Protein AF-W6Y7G5-F1 (afdb_monomer_lite)

Structure (mmCIF, N/CA/C/O backbone):
data_AF-W6Y7G5-F1
#
_entry.id   AF-W6Y7G5-F1
#
loop_
_atom_site.group_PDB
_atom_site.id
_atom_site.type_symbol
_atom_site.label_atom_id
_atom_site.label_alt_id
_atom_site.label_comp_id
_atom_site.label_asym_id
_atom_site.label_entity_id
_atom_site.label_seq_id
_atom_site.pdbx_PDB_ins_code
_atom_site.Cartn_x
_atom_site.Cartn_y
_atom_site.Cartn_z
_atom_site.occupancy
_atom_site.B_iso_or_equiv
_atom_site.auth_seq_id
_atom_site.auth_comp_id
_atom_site.auth_asym_id
_atom_site.auth_atom_id
_atom_site.pdbx_PDB_model_num
ATOM 1 N N . MET A 1 1 ? 5.411 21.884 2.287 1.00 51.25 1 MET A N 1
ATOM 2 C CA . MET A 1 1 ? 4.035 21.623 2.767 1.00 51.25 1 MET A CA 1
ATOM 3 C C . MET A 1 1 ? 4.018 20.188 3.247 1.00 51.25 1 MET A C 1
ATOM 5 O O . MET A 1 1 ? 4.715 19.395 2.635 1.00 51.25 1 MET A O 1
ATOM 9 N N . VAL A 1 2 ? 3.347 19.897 4.357 1.00 75.88 2 VAL A N 1
ATOM 10 C CA . VAL A 1 2 ? 3.366 18.567 4.972 1.00 75.88 2 VAL A CA 1
ATOM 11 C C . VAL A 1 2 ? 1.925 18.083 5.078 1.00 75.88 2 VAL A C 1
ATOM 13 O O . VAL A 1 2 ? 1.099 18.764 5.701 1.00 75.88 2 VAL A O 1
ATOM 16 N N . ILE A 1 3 ? 1.606 16.993 4.388 1.00 81.81 3 ILE A N 1
ATOM 17 C CA . ILE A 1 3 ? 0.228 16.583 4.121 1.00 81.81 3 ILE A CA 1
ATOM 18 C C . ILE A 1 3 ? 0.061 15.101 4.415 1.00 81.81 3 ILE A C 1
ATOM 20 O O . ILE A 1 3 ? 0.894 14.290 4.047 1.00 81.81 3 ILE A O 1
ATOM 24 N N . ARG A 1 4 ? -1.072 14.747 5.012 1.00 82.88 4 ARG A N 1
ATOM 25 C CA . ARG A 1 4 ? -1.581 13.380 5.071 1.00 82.88 4 ARG A CA 1
ATOM 26 C C . ARG A 1 4 ? -2.838 13.276 4.221 1.00 82.88 4 ARG A C 1
ATOM 28 O O . ARG A 1 4 ? -3.759 14.073 4.409 1.00 82.88 4 ARG A O 1
ATOM 35 N N . LEU A 1 5 ? -2.864 12.339 3.281 1.00 85.31 5 LEU A N 1
ATOM 36 C CA . LEU A 1 5 ? -3.937 12.218 2.293 1.00 85.31 5 LEU A CA 1
ATOM 37 C C . LEU A 1 5 ? -4.980 11.174 2.707 1.00 85.31 5 LEU A C 1
ATOM 39 O O . LEU A 1 5 ? -4.655 10.180 3.352 1.00 85.31 5 LEU A O 1
ATOM 43 N N . PHE A 1 6 ? -6.227 11.401 2.288 1.00 86.25 6 PHE A N 1
ATOM 44 C CA . PHE A 1 6 ? -7.358 10.472 2.403 1.00 86.25 6 PHE A CA 1
ATOM 45 C C . PHE A 1 6 ? -7.560 9.911 3.816 1.00 86.25 6 PHE A C 1
ATOM 47 O O . PHE A 1 6 ? -7.581 8.701 4.032 1.00 86.25 6 PHE A O 1
ATOM 54 N N . VAL A 1 7 ? -7.723 10.805 4.790 1.00 86.50 7 VAL A N 1
ATOM 55 C CA . VAL A 1 7 ? -8.033 10.433 6.171 1.00 86.50 7 VAL A CA 1
ATOM 56 C C . VAL A 1 7 ? -9.422 9.778 6.227 1.00 86.50 7 VAL A C 1
ATOM 58 O O . VAL A 1 7 ? -10.400 10.417 5.813 1.00 86.50 7 VAL A O 1
ATOM 61 N N . PRO A 1 8 ? -9.531 8.530 6.723 1.00 86.38 8 PRO A N 1
ATOM 62 C CA . PRO A 1 8 ? -10.794 7.801 6.746 1.00 86.38 8 PRO A CA 1
ATOM 63 C C . PRO A 1 8 ? -11.802 8.423 7.721 1.00 86.38 8 PRO A C 1
ATOM 65 O O . PRO A 1 8 ? -11.440 9.134 8.658 1.00 86.38 8 PRO A O 1
ATOM 68 N N . GLU A 1 9 ? -13.087 8.137 7.503 1.00 86.62 9 GLU A N 1
ATOM 69 C CA . GLU A 1 9 ? -14.154 8.545 8.426 1.00 86.62 9 GLU A CA 1
ATOM 70 C C . GLU A 1 9 ? -13.984 7.885 9.798 1.00 86.62 9 GLU A C 1
ATOM 72 O O . GLU A 1 9 ? -13.654 6.702 9.881 1.00 86.62 9 GLU A O 1
ATOM 77 N N . GLY A 1 10 ? -14.248 8.638 10.865 1.00 83.50 10 GLY A N 1
ATOM 78 C CA . GLY A 1 10 ? -14.163 8.155 12.242 1.00 83.50 10 GLY A CA 1
ATOM 79 C C . GLY A 1 10 ? -12.745 7.796 12.689 1.00 83.50 10 GLY A C 1
ATOM 80 O O . GLY A 1 10 ? -12.574 6.906 13.526 1.00 83.50 10 GLY A O 1
ATOM 81 N N . GLU A 1 11 ? -11.710 8.423 12.117 1.00 83.50 11 GLU A N 1
ATOM 82 C CA . GLU A 1 11 ? -10.331 8.155 12.523 1.00 83.50 11 GLU A CA 1
ATOM 83 C C . GLU A 1 11 ? -10.124 8.407 14.028 1.00 83.50 11 GLU A C 1
ATOM 85 O O . GLU A 1 11 ? -10.405 9.481 14.547 1.00 83.50 11 GLU A O 1
ATOM 90 N N . GLY A 1 12 ? -9.573 7.416 14.730 1.00 81.19 12 GLY A N 1
ATOM 91 C CA . GLY A 1 12 ? -9.274 7.475 16.158 1.00 81.19 12 GLY A CA 1
ATOM 92 C C . GLY A 1 12 ? -10.463 7.180 17.073 1.00 81.19 12 GLY A C 1
ATOM 93 O O . GLY A 1 12 ? -10.245 7.049 18.271 1.00 81.19 12 GLY A O 1
ATOM 94 N N . GLN A 1 13 ? -11.678 7.024 16.537 1.00 80.62 13 GLN A N 1
ATOM 95 C CA . GLN A 1 13 ? -12.893 6.805 17.335 1.00 80.62 13 GLN A CA 1
ATOM 96 C C . GLN A 1 13 ? -13.179 5.324 17.623 1.00 80.62 13 GLN A C 1
ATOM 98 O O . GLN A 1 13 ? -13.851 5.001 18.596 1.00 80.62 13 GLN A O 1
ATOM 103 N N . HIS A 1 14 ? -12.665 4.412 16.794 1.00 81.19 14 HIS A N 1
ATOM 104 C CA . HIS A 1 14 ? -12.908 2.976 16.919 1.00 81.19 14 HIS A CA 1
ATOM 105 C C . HIS A 1 14 ? -11.667 2.170 16.487 1.00 81.19 14 HIS A C 1
ATOM 107 O O . HIS A 1 14 ? -10.936 2.618 15.597 1.00 81.19 14 HIS A O 1
ATOM 113 N N . PRO A 1 15 ? -11.427 0.954 17.024 1.00 79.00 15 PRO A N 1
ATOM 114 C CA . PRO A 1 15 ? -10.309 0.101 16.605 1.00 79.00 15 PRO A CA 1
ATOM 115 C C . PRO A 1 15 ? -10.249 -0.207 15.099 1.00 79.00 15 PRO A C 1
ATOM 117 O O . PRO A 1 15 ? -9.176 -0.492 14.577 1.00 79.00 15 PRO A O 1
ATOM 120 N N . LEU A 1 16 ? -11.378 -0.129 14.381 1.00 78.38 16 LEU A N 1
ATOM 121 C CA . LEU A 1 16 ? -11.436 -0.285 12.914 1.00 78.38 16 LEU A CA 1
ATOM 122 C C . LEU A 1 16 ? -10.737 0.835 12.143 1.00 78.38 16 LEU A C 1
ATOM 124 O O . LEU A 1 16 ? -10.242 0.614 11.035 1.00 78.38 16 LEU A O 1
ATOM 128 N N . THR A 1 17 ? -10.757 2.032 12.713 1.00 81.75 17 THR A N 1
ATOM 129 C CA . THR A 1 17 ? -10.285 3.284 12.124 1.00 81.75 17 THR A CA 1
ATOM 130 C C . THR A 1 17 ? -9.252 3.906 13.049 1.00 81.75 17 THR A C 1
ATOM 132 O O . THR A 1 17 ? -9.228 5.112 13.261 1.00 81.75 17 THR A O 1
ATOM 135 N N . ARG A 1 18 ? -8.382 3.076 13.638 1.00 80.12 18 ARG A N 1
ATOM 136 C CA . ARG A 1 18 ? -7.341 3.528 14.560 1.00 80.12 18 ARG A CA 1
ATOM 137 C C . ARG A 1 18 ? -6.467 4.597 13.904 1.00 80.12 18 ARG A C 1
ATOM 139 O O . ARG A 1 18 ? -5.959 4.415 12.797 1.00 80.12 18 ARG A O 1
ATOM 146 N N . LYS A 1 19 ? -6.224 5.683 14.639 1.00 79.44 19 LYS A N 1
ATOM 147 C CA . LYS A 1 19 ? -5.271 6.709 14.220 1.00 79.44 19 LYS A CA 1
ATOM 148 C C . LYS A 1 19 ? -3.866 6.122 14.162 1.00 79.44 19 LYS A C 1
ATOM 150 O O . LYS A 1 19 ? -3.369 5.566 15.145 1.00 79.44 19 LYS A O 1
ATOM 155 N N . ARG A 1 20 ? -3.220 6.254 13.008 1.00 73.25 20 ARG A N 1
ATOM 156 C CA . ARG A 1 20 ? -1.859 5.747 12.808 1.00 73.25 20 ARG A CA 1
ATOM 157 C C . ARG A 1 20 ? -0.806 6.701 13.382 1.00 73.25 20 ARG A C 1
ATOM 159 O O . ARG A 1 20 ? -1.058 7.906 13.448 1.00 73.25 20 ARG A O 1
ATOM 166 N N . PRO A 1 21 ? 0.371 6.177 13.780 1.00 72.31 21 PRO A N 1
ATOM 167 C CA . PRO A 1 21 ? 1.513 6.991 14.182 1.00 72.31 21 PRO A CA 1
ATOM 168 C C . PRO A 1 21 ? 1.829 8.113 13.188 1.00 72.31 21 PRO A C 1
ATOM 170 O O . PRO A 1 21 ? 1.717 7.937 11.972 1.00 72.31 21 PRO A O 1
ATOM 173 N N . SER A 1 22 ? 2.260 9.262 13.710 1.00 65.69 22 SER A N 1
ATOM 174 C CA . SER A 1 22 ? 2.686 10.405 12.900 1.00 65.69 22 SER A CA 1
ATOM 175 C C . SER A 1 22 ? 3.811 10.011 11.939 1.00 65.69 22 SER A C 1
ATOM 177 O O . SER A 1 22 ? 4.775 9.367 12.347 1.00 65.69 22 SER A O 1
ATOM 179 N N . GLY A 1 23 ? 3.678 10.395 10.668 1.00 67.44 23 GLY A N 1
ATOM 180 C CA . GLY A 1 23 ? 4.591 10.021 9.583 1.00 67.44 23 GLY A CA 1
ATOM 181 C C . GLY A 1 23 ? 4.035 8.919 8.678 1.00 67.44 23 GLY A C 1
ATOM 182 O O . GLY A 1 23 ? 4.358 8.895 7.490 1.00 67.44 23 GLY A O 1
ATOM 183 N N . LEU A 1 24 ? 3.145 8.059 9.191 1.00 72.19 24 LEU A N 1
ATOM 184 C CA . LEU A 1 24 ? 2.491 7.038 8.376 1.00 72.19 24 LEU A CA 1
ATOM 185 C C . LEU A 1 24 ? 1.321 7.586 7.549 1.00 72.19 24 LEU A C 1
ATOM 187 O O . LEU A 1 24 ? 0.578 8.460 8.008 1.00 72.19 24 LEU A O 1
ATOM 191 N N . PRO A 1 25 ? 1.106 7.010 6.354 1.00 75.81 25 PRO A N 1
ATOM 192 C CA . PRO A 1 25 ? -0.035 7.338 5.514 1.00 75.81 25 PRO A CA 1
ATOM 193 C C . PRO A 1 25 ? -1.343 6.965 6.213 1.00 75.81 25 PRO A C 1
ATOM 195 O O . PRO A 1 25 ? -1.411 5.966 6.947 1.00 75.81 25 PRO A O 1
ATOM 198 N N . ALA A 1 26 ? -2.386 7.765 5.978 1.00 78.75 26 ALA A N 1
ATOM 199 C CA . ALA A 1 26 ? -3.725 7.467 6.484 1.00 78.75 26 ALA A CA 1
ATOM 200 C C . ALA A 1 26 ? -4.251 6.153 5.910 1.00 78.75 26 ALA A C 1
ATOM 202 O O . ALA A 1 26 ? -4.675 5.288 6.673 1.00 78.75 26 ALA A O 1
ATOM 203 N N . GLU A 1 27 ? -4.084 5.965 4.601 1.00 81.00 27 GLU A N 1
ATOM 204 C CA . GLU A 1 27 ? -4.552 4.784 3.889 1.00 81.00 27 GLU A CA 1
ATOM 205 C C . GLU A 1 27 ? -3.390 4.065 3.183 1.00 81.00 27 GLU A C 1
ATOM 207 O O . GLU A 1 27 ? -2.843 4.545 2.187 1.00 81.00 27 GLU A O 1
ATOM 212 N N . LEU A 1 28 ? -2.984 2.898 3.709 1.00 76.75 28 LEU A N 1
ATOM 213 C CA . LEU A 1 28 ? -1.833 2.150 3.168 1.00 76.75 28 LEU A CA 1
ATOM 214 C C . LEU A 1 28 ? -2.115 1.578 1.781 1.00 76.75 28 LEU A C 1
ATOM 216 O O . LEU A 1 28 ? -1.227 1.517 0.931 1.00 76.75 28 LEU A O 1
ATOM 220 N N . ASP A 1 29 ? -3.340 1.113 1.565 1.00 78.88 29 ASP A N 1
ATOM 221 C CA . ASP A 1 29 ? -3.688 0.423 0.328 1.00 78.88 29 ASP A CA 1
ATOM 222 C C . ASP A 1 29 ? -3.628 1.400 -0.852 1.00 78.88 29 ASP A C 1
ATOM 224 O O . ASP A 1 29 ? -3.162 1.042 -1.935 1.00 78.88 29 ASP A O 1
ATOM 228 N N . LEU A 1 30 ? -3.980 2.667 -0.618 1.00 82.25 30 LEU A N 1
ATOM 229 C CA . LEU A 1 30 ? -3.930 3.714 -1.630 1.00 82.25 30 LEU A CA 1
ATOM 230 C C . LEU A 1 30 ? -2.494 4.141 -1.966 1.00 82.25 30 LEU A C 1
ATOM 232 O O . LEU A 1 30 ? -2.114 4.130 -3.134 1.00 82.25 30 LEU A O 1
ATOM 236 N N . ILE A 1 31 ? -1.666 4.454 -0.963 1.00 83.56 31 ILE A N 1
ATOM 237 C CA . ILE A 1 31 ? -0.277 4.901 -1.193 1.00 83.56 31 ILE A CA 1
ATOM 238 C C . ILE A 1 31 ? 0.611 3.794 -1.791 1.00 83.56 31 ILE A C 1
ATOM 240 O O . ILE A 1 31 ? 1.580 4.066 -2.497 1.00 83.56 31 ILE A O 1
ATOM 244 N N . THR A 1 32 ? 0.279 2.522 -1.550 1.00 83.19 32 THR A N 1
ATOM 245 C CA . THR A 1 32 ? 1.008 1.378 -2.122 1.00 83.19 32 THR A CA 1
ATOM 246 C C . THR A 1 32 ? 0.511 0.974 -3.510 1.00 83.19 32 THR A C 1
ATOM 248 O O . THR A 1 32 ? 1.172 0.172 -4.172 1.00 83.19 32 THR A O 1
ATOM 251 N N . SER A 1 33 ? -0.615 1.516 -3.985 1.00 86.69 33 SER A N 1
ATOM 252 C CA . SER A 1 33 ? -1.179 1.194 -5.304 1.00 86.69 33 SER A CA 1
ATOM 253 C C . SER A 1 33 ? -0.200 1.453 -6.466 1.00 86.69 33 SER A C 1
ATOM 255 O O . SER A 1 33 ? 0.033 0.537 -7.268 1.00 86.69 33 SER A O 1
ATOM 257 N N . PRO A 1 34 ? 0.502 2.607 -6.537 1.00 89.50 34 PRO A N 1
ATOM 258 C CA . PRO A 1 34 ? 1.500 2.842 -7.582 1.00 89.50 34 PRO A CA 1
ATOM 259 C C . PRO A 1 34 ? 2.658 1.838 -7.546 1.00 89.50 34 PRO A C 1
ATOM 261 O O . PRO A 1 34 ? 3.161 1.423 -8.592 1.00 89.50 34 PRO A O 1
ATOM 264 N N . TRP A 1 35 ? 3.059 1.399 -6.348 1.00 87.38 35 TRP A N 1
ATOM 265 C CA . TRP A 1 35 ? 4.093 0.378 -6.170 1.00 87.38 35 TRP A CA 1
ATOM 266 C C . TRP A 1 35 ? 3.643 -0.990 -6.698 1.00 87.38 35 TRP A C 1
ATOM 268 O O . TRP A 1 35 ? 4.369 -1.611 -7.473 1.00 87.38 35 TRP A O 1
ATOM 278 N N . ARG A 1 36 ? 2.430 -1.439 -6.345 1.00 86.62 36 ARG A N 1
ATOM 279 C CA . ARG A 1 36 ? 1.843 -2.699 -6.845 1.00 86.62 36 ARG A CA 1
ATOM 280 C C . ARG A 1 36 ? 1.722 -2.696 -8.369 1.00 86.62 36 ARG A C 1
ATOM 282 O O . ARG A 1 36 ? 2.124 -3.655 -9.025 1.00 86.62 36 ARG A O 1
ATOM 289 N N . SER A 1 37 ? 1.259 -1.580 -8.919 1.00 86.12 37 SER A N 1
ATOM 290 C CA . SER A 1 37 ? 1.120 -1.365 -10.362 1.00 86.12 37 SER A CA 1
ATOM 291 C C . SER A 1 37 ? 2.465 -1.400 -11.087 1.00 86.12 37 SER A C 1
ATOM 293 O O . SER A 1 37 ? 2.594 -2.032 -12.134 1.00 86.12 37 SER A O 1
ATOM 295 N N . SER A 1 38 ? 3.492 -0.777 -10.504 1.00 88.44 38 SER A N 1
ATOM 296 C CA . SER A 1 38 ? 4.853 -0.779 -11.054 1.00 88.44 38 SER A CA 1
ATOM 297 C C . SER A 1 38 ? 5.487 -2.171 -11.011 1.00 88.44 38 SER A C 1
ATOM 299 O O . SER A 1 38 ? 6.147 -2.567 -11.968 1.00 88.44 38 SER A O 1
ATOM 301 N N . LEU A 1 39 ? 5.249 -2.947 -9.946 1.00 88.56 39 LEU A N 1
ATOM 302 C CA . LEU A 1 39 ? 5.695 -4.341 -9.862 1.00 88.56 39 LEU A CA 1
ATOM 303 C C . LEU A 1 39 ? 5.018 -5.226 -10.914 1.00 88.56 39 LEU A C 1
ATOM 305 O O . LEU A 1 39 ? 5.701 -5.995 -11.587 1.00 88.56 39 LEU A O 1
ATOM 309 N N . ALA A 1 40 ? 3.700 -5.099 -11.093 1.00 85.62 40 ALA A N 1
ATOM 310 C CA . ALA A 1 40 ? 2.972 -5.824 -12.134 1.00 85.62 40 ALA A CA 1
ATOM 311 C C . ALA A 1 40 ? 3.487 -5.458 -13.538 1.00 85.62 40 ALA A C 1
ATOM 313 O O . ALA A 1 40 ? 3.726 -6.335 -14.370 1.00 85.62 40 ALA A O 1
ATOM 314 N N . ALA A 1 41 ? 3.744 -4.169 -13.775 1.00 87.88 41 ALA A N 1
ATOM 315 C CA . ALA A 1 41 ? 4.323 -3.677 -15.019 1.00 87.88 41 ALA A CA 1
ATOM 316 C C . ALA A 1 41 ? 5.742 -4.208 -15.269 1.00 87.88 41 ALA A C 1
ATOM 318 O O . ALA A 1 41 ? 6.061 -4.604 -16.390 1.00 87.88 41 ALA A O 1
ATOM 319 N N . ALA A 1 42 ? 6.587 -4.252 -14.238 1.00 88.31 42 ALA A N 1
ATOM 320 C CA . ALA A 1 42 ? 7.925 -4.828 -14.330 1.00 88.31 42 ALA A CA 1
ATOM 321 C C . ALA A 1 42 ? 7.862 -6.333 -14.629 1.00 88.31 42 ALA A C 1
ATOM 323 O O . ALA A 1 42 ? 8.566 -6.805 -15.518 1.00 88.31 42 ALA A O 1
ATOM 324 N N . GLY A 1 43 ? 6.967 -7.065 -13.958 1.00 87.88 43 GLY A N 1
ATOM 325 C CA . GLY A 1 43 ? 6.752 -8.493 -14.183 1.00 87.88 43 GLY A CA 1
ATOM 326 C C . GLY A 1 43 ? 6.303 -8.807 -15.611 1.00 87.88 43 GLY A C 1
ATOM 327 O O . GLY A 1 43 ? 6.916 -9.644 -16.274 1.00 87.88 43 GLY A O 1
ATOM 328 N N . ILE A 1 44 ? 5.287 -8.100 -16.126 1.00 86.56 44 ILE A N 1
ATOM 329 C CA . ILE A 1 44 ? 4.807 -8.333 -17.497 1.00 86.56 44 ILE A CA 1
ATOM 330 C C . ILE A 1 44 ? 5.846 -7.918 -18.540 1.00 86.56 44 ILE A C 1
ATOM 332 O O . ILE A 1 44 ? 6.010 -8.592 -19.554 1.00 86.56 44 ILE A O 1
ATOM 336 N N . THR A 1 45 ? 6.590 -6.839 -18.280 1.00 87.50 45 THR A N 1
ATOM 337 C CA . THR A 1 45 ? 7.633 -6.390 -19.207 1.00 87.50 45 THR A CA 1
ATOM 338 C C . THR A 1 45 ? 8.813 -7.358 -19.216 1.00 87.50 45 THR A C 1
ATOM 340 O O . THR A 1 45 ? 9.346 -7.644 -20.283 1.00 87.50 45 THR A O 1
ATOM 343 N N . GLY A 1 46 ? 9.182 -7.919 -18.060 1.00 87.88 46 GLY A N 1
ATOM 344 C CA . GLY A 1 46 ? 10.170 -8.992 -17.965 1.00 87.88 46 GLY A CA 1
ATOM 345 C C . GLY A 1 46 ? 9.738 -10.237 -18.742 1.00 87.88 46 GLY A C 1
ATOM 346 O O . GLY A 1 46 ? 10.526 -10.786 -19.507 1.00 87.88 46 GLY A O 1
ATOM 347 N N . LEU A 1 47 ? 8.464 -10.627 -18.644 1.00 88.12 47 LEU A N 1
ATOM 348 C CA . LEU A 1 47 ? 7.915 -11.732 -19.432 1.00 88.12 47 LEU A CA 1
ATOM 349 C C . LEU A 1 47 ? 7.959 -11.443 -20.940 1.00 88.12 47 LEU A C 1
ATOM 351 O O . LEU A 1 47 ? 8.377 -12.299 -21.717 1.00 88.12 47 LEU A O 1
ATOM 355 N N . PHE A 1 48 ? 7.605 -10.230 -21.372 1.00 86.00 48 PHE A N 1
ATOM 356 C CA . PHE A 1 48 ? 7.746 -9.843 -22.778 1.00 86.00 48 PHE A CA 1
ATOM 357 C C . PHE A 1 48 ? 9.201 -9.776 -23.240 1.00 86.00 48 PHE A C 1
ATOM 359 O O . PHE A 1 48 ? 9.468 -10.072 -24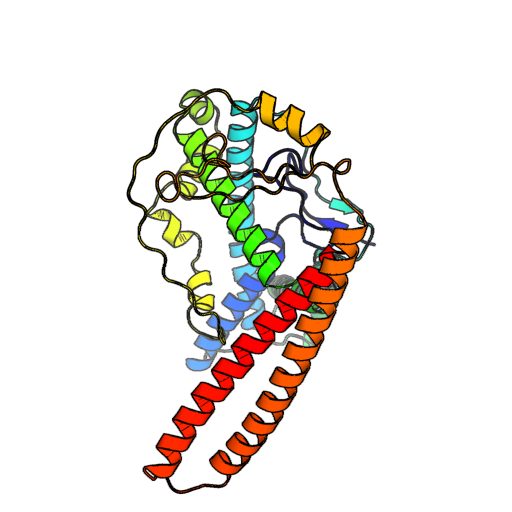.404 1.00 86.00 48 PHE A O 1
ATOM 366 N N . ALA A 1 49 ? 10.142 -9.443 -22.356 1.00 87.00 49 ALA A N 1
ATOM 367 C CA . ALA A 1 49 ? 11.566 -9.476 -22.671 1.00 87.00 49 ALA A CA 1
ATOM 368 C C . ALA A 1 49 ? 12.049 -10.906 -22.951 1.00 87.00 49 ALA A C 1
ATOM 370 O O . ALA A 1 49 ? 12.766 -11.109 -23.926 1.00 87.00 49 ALA A O 1
ATOM 371 N N . LEU A 1 50 ? 11.581 -11.900 -22.185 1.00 88.69 50 LEU A N 1
ATOM 372 C CA . LEU A 1 50 ? 11.906 -13.315 -22.422 1.00 88.69 50 LEU A CA 1
ATOM 373 C C . LEU A 1 50 ? 11.401 -13.830 -23.780 1.00 88.69 50 LEU A C 1
ATOM 375 O O . LEU A 1 50 ? 12.025 -14.701 -24.374 1.00 88.69 50 LEU A O 1
ATOM 379 N N . VAL A 1 51 ? 10.298 -13.276 -24.292 1.00 89.88 51 VAL A N 1
ATOM 380 C CA . VAL A 1 51 ? 9.711 -13.643 -25.598 1.00 89.88 51 VAL A CA 1
ATOM 381 C C . VAL A 1 51 ? 10.224 -12.733 -26.734 1.00 89.88 51 VAL A C 1
ATOM 383 O O . VAL A 1 51 ? 9.724 -12.786 -27.854 1.00 89.88 51 VAL A O 1
ATOM 386 N N . GLY A 1 52 ? 11.203 -11.857 -26.472 1.00 82.88 52 GLY A N 1
ATOM 387 C CA . GLY A 1 52 ? 11.756 -10.936 -27.476 1.00 82.88 52 GLY A CA 1
ATOM 388 C C . GLY A 1 52 ? 10.779 -9.848 -27.948 1.00 82.88 52 GLY A C 1
ATOM 389 O O . GLY A 1 52 ? 10.982 -9.241 -28.995 1.00 82.88 52 GLY A O 1
ATOM 390 N N . ARG A 1 53 ? 9.706 -9.591 -27.189 1.00 83.56 53 ARG A N 1
ATOM 391 C CA . ARG A 1 53 ? 8.647 -8.608 -27.495 1.00 83.56 53 ARG A CA 1
ATOM 392 C C . ARG A 1 53 ? 8.703 -7.356 -26.616 1.00 83.56 53 ARG A C 1
ATOM 394 O O . ARG A 1 53 ? 7.743 -6.589 -26.570 1.00 83.56 53 ARG A O 1
ATOM 401 N N . SER A 1 54 ? 9.801 -7.145 -25.894 1.00 82.38 54 SER A N 1
ATOM 402 C CA . SER A 1 54 ? 9.992 -5.939 -25.087 1.00 82.38 54 SER A CA 1
ATOM 403 C C . SER A 1 54 ? 10.500 -4.790 -25.955 1.00 82.38 54 SER A C 1
ATOM 405 O O . SER A 1 54 ? 11.617 -4.828 -26.464 1.00 82.38 54 SER A O 1
ATOM 407 N N . TYR A 1 55 ? 9.675 -3.755 -26.101 1.00 83.12 55 TYR A N 1
ATOM 408 C CA . TYR A 1 55 ? 10.037 -2.508 -26.775 1.00 83.12 55 TYR A CA 1
ATOM 409 C C . TYR A 1 55 ? 10.319 -1.398 -25.752 1.00 83.12 55 TYR A C 1
ATOM 411 O O . TYR A 1 55 ? 9.752 -1.422 -24.648 1.00 83.12 55 TYR A O 1
ATOM 419 N N . PRO A 1 56 ? 11.133 -0.383 -26.094 1.00 81.81 56 PRO A N 1
ATOM 420 C CA . PRO A 1 56 ? 11.296 0.791 -25.242 1.00 81.81 56 PRO A CA 1
ATOM 421 C C . PRO A 1 56 ? 9.920 1.413 -24.932 1.00 81.81 56 PRO A C 1
ATOM 423 O O . PRO A 1 56 ? 9.045 1.493 -25.793 1.00 81.81 56 PRO A O 1
ATOM 426 N N . GLY A 1 57 ? 9.685 1.758 -23.663 1.00 81.75 57 GLY A N 1
ATOM 427 C CA . GLY A 1 57 ? 8.406 2.304 -23.190 1.00 81.75 57 GLY A CA 1
ATOM 428 C C . GLY A 1 57 ? 7.340 1.273 -22.785 1.00 81.75 57 GLY A C 1
ATOM 429 O O . GLY A 1 57 ? 6.319 1.670 -22.220 1.00 81.75 57 GLY A O 1
ATOM 430 N N . THR A 1 58 ? 7.569 -0.034 -22.980 1.00 85.81 58 THR A N 1
ATOM 431 C CA . THR A 1 58 ? 6.625 -1.102 -22.571 1.00 85.81 58 THR A CA 1
ATOM 432 C C . THR A 1 58 ? 6.321 -1.069 -21.070 1.00 85.81 58 THR A C 1
ATOM 434 O O . THR A 1 58 ? 5.159 -1.206 -20.680 1.00 85.81 58 THR A O 1
ATOM 437 N N . VAL A 1 59 ? 7.330 -0.789 -20.233 1.00 88.31 59 VAL A N 1
ATOM 438 C CA . VAL A 1 59 ? 7.158 -0.644 -18.775 1.00 88.31 59 VAL A CA 1
ATOM 439 C C . VAL A 1 59 ? 6.195 0.493 -18.446 1.00 88.31 59 VAL A C 1
ATOM 441 O O . VAL A 1 59 ? 5.271 0.288 -17.668 1.00 88.31 59 VAL A O 1
ATOM 444 N N . LEU A 1 60 ? 6.361 1.676 -19.053 1.00 88.62 60 LEU A N 1
ATOM 445 C CA . LEU A 1 60 ? 5.503 2.832 -18.766 1.00 88.62 60 LEU A CA 1
ATOM 446 C C . LEU A 1 60 ? 4.064 2.597 -19.227 1.00 88.62 60 LEU A C 1
ATOM 448 O O . LEU A 1 60 ? 3.133 2.917 -18.494 1.00 88.62 60 LEU A O 1
ATOM 452 N N . ARG A 1 61 ? 3.870 2.007 -20.414 1.00 88.06 61 ARG A N 1
ATOM 453 C CA . ARG A 1 61 ? 2.527 1.671 -20.917 1.00 88.06 61 ARG A CA 1
ATOM 454 C C . ARG A 1 61 ? 1.830 0.659 -20.007 1.00 88.06 61 ARG A C 1
ATOM 456 O O . ARG A 1 61 ? 0.666 0.844 -19.664 1.00 88.06 61 ARG A O 1
ATOM 463 N N . SER A 1 62 ? 2.558 -0.369 -19.577 1.00 88.12 62 SER A N 1
ATOM 464 C CA . SER A 1 62 ? 2.042 -1.384 -18.655 1.00 88.12 62 SER A CA 1
ATOM 465 C C . SER A 1 62 ? 1.752 -0.787 -17.278 1.00 88.12 62 SER A C 1
ATOM 467 O O . SER A 1 62 ? 0.705 -1.063 -16.706 1.00 88.12 62 SER A O 1
ATOM 469 N N . ALA A 1 63 ? 2.629 0.083 -16.768 1.00 90.50 63 ALA A N 1
ATOM 470 C CA . ALA A 1 63 ? 2.430 0.783 -15.501 1.00 90.50 63 ALA A CA 1
ATOM 471 C C . ALA A 1 63 ? 1.202 1.692 -15.546 1.00 90.50 63 ALA A C 1
ATOM 473 O O . ALA A 1 63 ? 0.457 1.725 -14.575 1.00 90.50 63 ALA A O 1
ATOM 474 N N . ALA A 1 64 ? 0.952 2.371 -16.670 1.00 92.00 64 ALA A N 1
ATOM 475 C CA . ALA A 1 64 ? -0.250 3.174 -16.863 1.00 92.00 64 ALA A CA 1
ATOM 476 C C . ALA A 1 64 ? -1.530 2.327 -16.884 1.00 92.00 64 ALA A C 1
ATOM 478 O O . ALA A 1 64 ? -2.531 2.705 -16.288 1.00 92.00 64 ALA A O 1
ATOM 479 N N . PHE A 1 65 ? -1.505 1.175 -17.558 1.00 92.12 65 PHE A N 1
ATOM 480 C CA . PHE A 1 65 ? -2.648 0.264 -17.575 1.00 92.12 65 PHE A CA 1
ATOM 481 C C . PHE A 1 65 ? -2.926 -0.314 -16.182 1.00 92.12 65 PHE A C 1
ATOM 483 O O . PHE A 1 65 ? -4.041 -0.205 -15.672 1.00 92.12 65 PHE A O 1
ATOM 490 N N . PHE A 1 66 ? -1.903 -0.886 -15.540 1.00 90.00 66 PHE A N 1
ATOM 491 C CA . PHE A 1 66 ? -2.050 -1.480 -14.216 1.00 90.00 66 PHE A CA 1
ATOM 492 C C . PHE A 1 66 ? -2.381 -0.450 -13.146 1.00 90.00 66 PHE A C 1
ATOM 494 O O . PHE A 1 66 ? -3.122 -0.792 -12.233 1.00 90.00 66 PHE A O 1
ATOM 501 N N . SER A 1 67 ? -1.904 0.793 -13.262 1.00 90.56 67 SER A N 1
ATOM 502 C CA . SER A 1 67 ? -2.267 1.831 -12.301 1.00 90.56 67 SER A CA 1
ATOM 503 C C . SER A 1 67 ? -3.739 2.167 -12.361 1.00 90.56 67 SER A C 1
ATOM 505 O O . SER A 1 67 ? -4.354 2.210 -11.308 1.00 90.56 67 SER A O 1
ATOM 507 N N . VAL A 1 68 ? -4.334 2.313 -13.548 1.00 90.62 68 VAL A N 1
ATOM 508 C CA . VAL A 1 68 ? -5.783 2.534 -13.670 1.00 90.62 68 VAL A CA 1
ATOM 509 C C . VAL A 1 68 ? -6.556 1.369 -13.054 1.00 90.62 68 VAL A C 1
ATOM 511 O O . VAL A 1 68 ? -7.434 1.594 -12.226 1.00 90.62 68 VAL A O 1
ATOM 514 N N . VAL A 1 69 ? -6.193 0.129 -13.393 1.00 89.38 69 VAL A N 1
ATOM 515 C CA . VAL A 1 69 ? -6.872 -1.067 -12.871 1.00 89.38 69 VAL A CA 1
ATOM 516 C C . VAL A 1 69 ? -6.742 -1.173 -11.348 1.00 89.38 69 VAL A C 1
ATOM 518 O O . VAL A 1 69 ? -7.741 -1.366 -10.656 1.00 89.38 69 VAL A O 1
ATOM 521 N N . ASP A 1 70 ? -5.533 -1.022 -10.807 1.00 87.44 70 ASP A N 1
ATOM 522 C CA . ASP A 1 70 ? -5.265 -1.168 -9.376 1.00 87.44 70 ASP A CA 1
ATOM 523 C C . ASP A 1 70 ? -5.833 0.002 -8.558 1.00 87.44 70 ASP A C 1
ATOM 525 O O . ASP A 1 70 ? -6.374 -0.241 -7.478 1.00 87.44 70 ASP A O 1
ATOM 529 N N . LEU A 1 71 ? -5.812 1.243 -9.066 1.00 86.94 71 LEU A N 1
ATOM 530 C CA . LEU A 1 71 ? -6.488 2.378 -8.420 1.00 86.94 71 LEU A CA 1
ATOM 531 C C . LEU A 1 71 ? -7.999 2.189 -8.414 1.00 86.94 71 LEU A C 1
ATOM 533 O O . LEU A 1 71 ? -8.614 2.414 -7.377 1.00 86.94 71 LEU A O 1
ATOM 537 N N . SER A 1 72 ? -8.605 1.761 -9.527 1.00 88.00 72 SER A N 1
ATOM 538 C CA . SER A 1 72 ? -10.045 1.482 -9.576 1.00 88.00 72 SER A CA 1
ATOM 539 C C . SER A 1 72 ? -10.429 0.373 -8.600 1.00 88.00 72 SER A C 1
ATOM 541 O O . SER A 1 72 ? -11.388 0.526 -7.843 1.00 88.00 72 SER A O 1
ATOM 543 N N . TRP A 1 73 ? -9.649 -0.710 -8.555 1.00 85.12 73 TRP A N 1
ATOM 544 C CA . TRP A 1 73 ? -9.852 -1.800 -7.604 1.00 85.12 73 TRP A CA 1
ATOM 545 C C . TRP A 1 73 ? -9.703 -1.335 -6.152 1.00 85.12 73 TRP A C 1
ATOM 547 O O . TRP A 1 73 ? -10.548 -1.624 -5.305 1.00 85.12 73 TRP A O 1
ATOM 557 N N . THR A 1 74 ? -8.653 -0.566 -5.862 1.00 85.31 74 THR A N 1
ATOM 558 C CA . THR A 1 74 ? -8.376 -0.046 -4.519 1.00 85.31 74 THR A CA 1
ATOM 559 C C . THR A 1 74 ? -9.451 0.949 -4.083 1.00 85.31 74 THR A C 1
ATOM 561 O O . THR A 1 74 ? -9.937 0.861 -2.961 1.00 85.31 74 THR A O 1
ATOM 564 N N . ALA A 1 75 ? -9.893 1.843 -4.968 1.00 86.62 75 ALA A N 1
ATOM 565 C CA . ALA A 1 75 ? -10.966 2.794 -4.693 1.00 86.62 75 ALA A CA 1
ATOM 566 C C . ALA A 1 75 ? -12.300 2.087 -4.411 1.00 86.62 75 ALA A C 1
ATOM 568 O O . ALA A 1 75 ? -12.978 2.427 -3.441 1.00 86.62 75 ALA A O 1
ATOM 569 N N . ALA A 1 76 ? -12.650 1.067 -5.204 1.00 85.94 76 ALA A N 1
ATOM 570 C CA . ALA A 1 76 ? -13.833 0.245 -4.960 1.00 85.94 76 ALA A CA 1
ATOM 571 C C . ALA A 1 76 ? -13.739 -0.499 -3.616 1.00 85.94 76 ALA A C 1
ATOM 573 O O . ALA A 1 76 ? -14.709 -0.525 -2.856 1.00 85.94 76 ALA A O 1
ATOM 574 N N . GLY A 1 77 ? -12.561 -1.041 -3.290 1.00 84.00 77 GLY A N 1
ATOM 575 C CA . GLY A 1 77 ? -12.288 -1.688 -2.007 1.00 84.00 77 GLY A CA 1
ATOM 576 C C . GLY A 1 77 ? -12.445 -0.738 -0.818 1.00 84.00 77 GLY A C 1
ATOM 577 O O . GLY A 1 77 ? -13.144 -1.068 0.137 1.00 84.00 77 GLY A O 1
ATOM 578 N N . LEU A 1 78 ? -11.867 0.464 -0.893 1.00 85.38 78 LEU A N 1
ATOM 579 C CA . LEU A 1 78 ? -11.970 1.484 0.156 1.00 85.38 78 LEU A CA 1
ATOM 580 C C . LEU A 1 78 ? -13.403 1.982 0.340 1.00 85.38 78 LEU A C 1
ATOM 582 O O . LEU A 1 78 ? -13.859 2.150 1.471 1.00 85.38 78 LEU A O 1
ATOM 586 N N . TYR A 1 79 ? -14.134 2.180 -0.758 1.00 87.44 79 TYR A N 1
ATOM 587 C CA . TYR A 1 79 ? -15.543 2.552 -0.702 1.00 87.44 79 TYR A CA 1
ATOM 588 C C . TYR A 1 79 ? -16.390 1.450 -0.050 1.00 87.44 79 TYR A C 1
ATOM 590 O O . TYR A 1 79 ? -17.155 1.726 0.874 1.00 87.44 79 TYR A O 1
ATOM 598 N N . GLY A 1 80 ? -16.197 0.191 -0.456 1.00 86.88 80 GLY A N 1
ATOM 599 C CA . GLY A 1 80 ? -16.856 -0.952 0.173 1.00 86.88 80 GLY A CA 1
ATOM 600 C C . GLY A 1 80 ? -16.527 -1.064 1.662 1.00 86.88 80 GLY A C 1
ATOM 601 O O . GLY A 1 80 ? -17.421 -1.249 2.484 1.00 86.88 80 GLY A O 1
ATOM 602 N N . GLN A 1 81 ? -15.261 -0.871 2.035 1.00 85.75 81 GLN A N 1
ATOM 603 C CA . GLN A 1 81 ? -14.825 -0.899 3.429 1.00 85.75 81 GLN A CA 1
ATOM 604 C C . GLN A 1 81 ? -15.460 0.226 4.258 1.00 85.75 81 GLN A C 1
ATOM 606 O O . GLN A 1 81 ? -15.872 -0.006 5.394 1.00 85.75 81 GLN A O 1
ATOM 611 N N . ARG A 1 82 ? -15.583 1.432 3.694 1.00 87.94 82 ARG A N 1
ATOM 612 C CA . ARG A 1 82 ? -16.264 2.567 4.331 1.00 87.94 82 ARG A CA 1
ATOM 613 C C . ARG A 1 82 ? -17.734 2.258 4.606 1.00 87.94 82 ARG A C 1
ATOM 615 O O . ARG A 1 82 ? -18.209 2.532 5.704 1.00 87.94 82 ARG A O 1
ATOM 622 N N . GLU A 1 83 ? -18.432 1.646 3.654 1.00 88.50 83 GLU A N 1
ATOM 623 C CA . GLU A 1 83 ? -19.833 1.241 3.821 1.00 88.50 83 GLU A CA 1
ATOM 624 C C . GLU A 1 83 ? -20.006 0.189 4.927 1.00 88.50 83 GLU A C 1
ATOM 626 O O . GLU A 1 83 ? -20.902 0.315 5.762 1.00 88.50 83 GLU A O 1
ATOM 631 N N . ILE A 1 84 ? -19.113 -0.805 4.999 1.00 89.19 84 ILE A N 1
ATOM 632 C CA . ILE A 1 84 ? -19.132 -1.796 6.087 1.00 89.19 84 ILE A CA 1
ATOM 633 C C . ILE A 1 84 ? -18.860 -1.122 7.436 1.00 89.19 84 ILE A C 1
ATOM 635 O O . ILE A 1 84 ? -19.582 -1.360 8.403 1.00 89.19 84 ILE A O 1
ATOM 639 N N . ASN A 1 85 ? -17.839 -0.263 7.509 1.00 89.69 85 ASN A N 1
ATOM 640 C CA . ASN A 1 85 ? -17.476 0.436 8.740 1.00 89.69 85 ASN A CA 1
ATOM 641 C C . ASN A 1 85 ? -18.622 1.325 9.243 1.00 89.69 85 ASN A C 1
ATOM 643 O O . ASN A 1 85 ? -18.890 1.336 10.439 1.00 89.69 85 ASN A O 1
ATOM 647 N N . ARG A 1 86 ? -19.355 1.999 8.347 1.00 87.75 86 ARG A N 1
ATOM 648 C CA . ARG A 1 86 ? -20.576 2.741 8.703 1.00 87.75 86 ARG A CA 1
ATOM 649 C C . ARG A 1 86 ? -21.647 1.844 9.320 1.00 87.75 86 ARG A C 1
ATOM 651 O O . ARG A 1 86 ? -22.301 2.271 10.266 1.00 87.75 86 ARG A O 1
ATOM 658 N N . GLY A 1 87 ? -21.814 0.620 8.818 1.00 86.75 87 GLY A N 1
ATOM 659 C CA . GLY A 1 87 ? -22.703 -0.372 9.429 1.00 86.75 87 GLY A CA 1
ATOM 660 C C . GLY A 1 87 ? -22.284 -0.725 10.857 1.00 86.75 87 GLY A C 1
ATOM 661 O O . GLY A 1 87 ? -23.121 -0.736 11.755 1.00 86.75 87 GLY A O 1
ATOM 662 N N . VAL A 1 88 ? -20.981 -0.923 11.089 1.00 87.94 88 VAL A N 1
ATOM 663 C CA . VAL A 1 88 ? -20.447 -1.162 12.442 1.00 87.94 88 VAL A CA 1
ATOM 664 C C . VAL A 1 88 ? -20.666 0.048 13.352 1.00 87.94 88 VAL A C 1
ATOM 666 O O . VAL A 1 88 ? -21.121 -0.118 14.477 1.00 87.94 88 VAL A O 1
ATOM 669 N N . PHE A 1 89 ? -20.409 1.266 12.871 1.00 89.81 89 PHE A N 1
ATOM 670 C CA . PHE A 1 89 ? -20.617 2.480 13.664 1.00 89.81 89 PHE A CA 1
ATOM 671 C C . PHE A 1 89 ? -22.080 2.670 14.064 1.00 89.81 89 PHE A C 1
ATOM 673 O O . PHE A 1 89 ? -22.349 3.000 15.214 1.00 89.81 89 PHE A O 1
ATOM 680 N N . LYS A 1 90 ? -23.028 2.386 13.162 1.00 88.00 90 LYS A N 1
ATOM 681 C CA . LYS A 1 90 ? -24.462 2.400 13.489 1.00 88.00 90 LYS A CA 1
ATOM 682 C C . LYS A 1 90 ? -24.822 1.363 14.552 1.00 88.00 90 LYS A C 1
ATOM 684 O O . LYS A 1 90 ? -25.503 1.705 15.508 1.00 88.00 90 LYS A O 1
ATOM 689 N N . MET A 1 91 ? -24.334 0.130 14.404 1.00 87.44 91 MET A N 1
ATOM 690 C CA . MET A 1 91 ? -24.568 -0.962 15.361 1.00 87.44 91 MET A CA 1
ATOM 691 C C . MET A 1 91 ? -24.057 -0.622 16.770 1.00 87.44 91 MET A C 1
ATOM 693 O O . MET A 1 91 ? -24.638 -1.038 17.766 1.00 87.44 91 MET A O 1
ATOM 697 N N . GLU A 1 92 ? -22.968 0.140 16.866 1.00 86.19 92 GLU A N 1
ATOM 698 C CA . GLU A 1 92 ? -22.354 0.524 18.142 1.00 86.19 92 GLU A CA 1
ATOM 699 C C . GLU A 1 92 ? -22.748 1.930 18.616 1.00 86.19 92 GLU A C 1
ATOM 701 O O . GLU A 1 92 ? -22.188 2.425 19.590 1.00 86.19 92 GLU A O 1
ATOM 706 N N . ASN A 1 93 ? -23.729 2.563 17.961 1.00 87.69 93 ASN A N 1
ATOM 707 C CA . ASN A 1 93 ? -24.196 3.922 18.255 1.00 87.69 93 ASN A CA 1
ATOM 708 C C . ASN A 1 93 ? -23.074 4.981 18.258 1.00 87.69 93 ASN A C 1
ATOM 710 O O . ASN A 1 93 ? -23.102 5.942 19.026 1.00 87.69 93 ASN A O 1
ATOM 714 N N . ILE A 1 94 ? -22.086 4.821 17.376 1.00 87.31 94 ILE A N 1
ATOM 715 C CA . ILE A 1 94 ? -20.983 5.764 17.180 1.00 87.31 94 ILE A CA 1
ATOM 716 C C . ILE A 1 94 ? -21.337 6.693 16.018 1.00 87.31 94 ILE A C 1
ATOM 718 O O . ILE A 1 94 ? -21.622 6.240 14.909 1.00 87.31 94 ILE A O 1
ATOM 722 N N . THR A 1 95 ? -21.273 8.005 16.239 1.00 88.06 95 THR A N 1
ATOM 723 C CA . THR A 1 95 ? -21.394 9.013 15.176 1.00 88.06 95 THR A CA 1
ATOM 724 C C . THR A 1 95 ? -20.010 9.316 14.589 1.00 88.06 95 THR A C 1
ATOM 726 O O . THR A 1 95 ? -19.226 10.004 15.249 1.00 88.06 95 THR A O 1
ATOM 729 N N . PRO A 1 96 ? -19.674 8.814 13.382 1.00 87.06 96 PRO A N 1
ATOM 730 C CA . PRO A 1 96 ? -18.326 8.937 12.850 1.00 87.06 96 PRO A CA 1
ATOM 731 C C . PRO A 1 96 ? -18.002 10.375 12.446 1.00 87.06 96 PRO A C 1
ATOM 733 O O . PRO A 1 96 ? -18.793 11.041 11.775 1.00 87.06 96 PRO A O 1
ATOM 736 N N . GLU A 1 97 ? -16.799 10.832 12.781 1.00 88.38 97 GLU A N 1
ATOM 737 C CA . GLU A 1 97 ? -16.260 12.072 12.217 1.00 88.38 97 GLU A CA 1
ATOM 738 C C . GLU A 1 97 ? -16.129 11.978 10.684 1.00 88.38 97 GLU A C 1
ATOM 740 O O . GLU A 1 97 ? -15.732 10.931 10.156 1.00 88.38 97 GLU A O 1
ATOM 745 N N . PRO A 1 98 ? -16.420 13.059 9.938 1.00 87.62 98 PRO A N 1
ATOM 746 C CA . PRO A 1 98 ? -16.301 13.048 8.488 1.00 87.62 98 PRO A CA 1
ATOM 747 C C . PRO A 1 98 ? -14.839 12.879 8.057 1.00 87.62 98 PRO A C 1
ATOM 749 O O . PRO A 1 98 ? -13.921 13.491 8.608 1.00 87.62 98 PRO A O 1
ATOM 752 N N . GLY A 1 99 ? -14.636 12.058 7.029 1.00 87.12 99 GLY A N 1
ATOM 753 C CA . GLY A 1 99 ? -13.328 11.829 6.422 1.00 87.12 99 GLY A CA 1
ATOM 754 C C . GLY A 1 99 ? -12.798 13.095 5.752 1.00 87.12 99 GLY A C 1
ATOM 755 O O . GLY A 1 99 ? -13.567 13.946 5.297 1.00 87.12 99 GLY A O 1
ATOM 756 N N . LYS A 1 100 ? -11.473 13.225 5.677 1.00 88.88 100 LYS A N 1
ATOM 757 C CA . LYS A 1 100 ? -10.802 14.415 5.132 1.00 88.88 100 LYS A CA 1
ATOM 758 C C . LYS A 1 100 ? -9.954 14.019 3.933 1.00 88.88 100 LYS A C 1
ATOM 760 O O . LYS A 1 100 ? -9.176 13.074 4.006 1.00 88.88 100 LYS A O 1
ATOM 765 N N . LEU A 1 101 ? -10.063 14.764 2.832 1.00 87.12 101 LEU A N 1
ATOM 766 C CA . LEU A 1 101 ? -9.229 14.528 1.645 1.00 87.12 101 LEU A CA 1
ATOM 767 C C . LEU A 1 101 ? -7.748 14.761 1.938 1.00 87.12 101 LEU A C 1
ATOM 769 O O . LEU A 1 101 ? -6.893 14.024 1.457 1.00 87.12 101 LEU A O 1
ATOM 773 N N . TRP A 1 102 ? -7.455 15.777 2.743 1.00 86.88 102 TRP A N 1
ATOM 774 C CA . TRP A 1 102 ? -6.111 16.064 3.195 1.00 86.88 102 TRP A CA 1
ATOM 775 C C . TRP A 1 102 ? -6.142 16.667 4.597 1.00 86.88 102 TRP A C 1
ATOM 777 O O . TRP A 1 102 ? -7.103 17.330 4.994 1.00 86.88 102 TRP A O 1
ATOM 787 N N . GLN A 1 103 ? -5.077 16.429 5.349 1.00 86.94 103 GLN A N 1
ATOM 788 C CA . GLN A 1 103 ? -4.848 17.023 6.655 1.00 86.94 103 GLN A CA 1
ATOM 789 C C . GLN A 1 103 ? -3.410 17.526 6.727 1.00 86.94 103 GLN A C 1
ATOM 791 O O . GLN A 1 103 ? -2.478 16.815 6.357 1.00 86.94 103 GLN A O 1
ATOM 796 N N . LYS A 1 104 ? -3.222 18.753 7.219 1.00 83.25 104 LYS A N 1
ATOM 797 C CA . LYS A 1 104 ? -1.886 19.294 7.477 1.00 83.25 104 LYS A CA 1
ATOM 798 C C . LYS A 1 104 ? -1.241 18.542 8.642 1.00 83.25 104 LYS A C 1
ATOM 800 O O . LYS A 1 104 ? -1.864 18.385 9.693 1.00 83.25 104 LYS A O 1
ATOM 805 N N . THR A 1 105 ? 0.002 18.118 8.469 1.00 79.62 105 THR A N 1
ATOM 806 C CA . THR A 1 105 ? 0.797 17.439 9.502 1.00 79.62 105 THR A CA 1
ATOM 807 C C . THR A 1 105 ? 1.981 18.300 9.948 1.00 79.62 105 THR A C 1
ATOM 809 O O . THR A 1 105 ? 2.291 19.330 9.347 1.00 79.62 105 THR A O 1
ATOM 812 N N . THR A 1 106 ? 2.608 17.920 11.063 1.00 72.44 106 THR A N 1
ATOM 813 C CA . THR A 1 106 ? 3.725 18.660 11.678 1.00 72.44 106 THR A CA 1
ATOM 814 C C . THR A 1 106 ? 5.095 18.279 11.116 1.00 72.44 106 THR A C 1
ATOM 816 O O . THR A 1 106 ? 6.028 19.067 11.229 1.00 72.44 106 THR A O 1
ATOM 819 N N . GLY A 1 107 ? 5.232 17.111 10.484 1.00 76.94 107 GLY A N 1
ATOM 820 C CA . GLY A 1 107 ? 6.499 16.620 9.940 1.00 76.94 107 GLY A CA 1
ATOM 821 C C . GLY A 1 107 ? 6.300 15.722 8.724 1.00 76.94 107 GLY A C 1
ATOM 822 O O . GLY A 1 107 ? 5.228 15.136 8.568 1.00 76.94 107 GLY A O 1
ATOM 823 N N . TRP A 1 108 ? 7.327 15.664 7.868 1.00 79.81 108 TRP A N 1
ATOM 824 C CA . TRP A 1 108 ? 7.311 14.975 6.572 1.00 79.81 108 TRP A CA 1
ATOM 825 C C . TRP A 1 108 ? 6.725 13.569 6.671 1.00 79.81 108 TRP A C 1
ATOM 827 O O . TRP A 1 108 ? 7.059 12.797 7.571 1.00 79.81 108 TRP A O 1
ATOM 837 N N . THR A 1 109 ? 5.858 13.240 5.722 1.00 80.88 109 THR A N 1
ATOM 838 C CA . THR A 1 109 ? 5.175 11.950 5.658 1.00 80.88 109 THR A CA 1
ATOM 839 C C . THR A 1 109 ? 5.528 11.201 4.376 1.00 80.88 109 THR A C 1
ATOM 841 O O . THR A 1 109 ? 6.096 11.754 3.431 1.00 80.88 109 THR A O 1
ATOM 844 N N . ALA A 1 110 ? 5.160 9.919 4.326 1.00 82.25 110 ALA A N 1
ATOM 845 C CA . ALA A 1 110 ? 5.273 9.133 3.100 1.00 82.25 110 ALA A CA 1
ATOM 846 C C . ALA A 1 110 ? 4.411 9.696 1.947 1.00 82.25 110 ALA A C 1
ATOM 848 O O . ALA A 1 110 ? 4.795 9.545 0.787 1.00 82.25 110 ALA A O 1
ATOM 849 N N . ASP A 1 111 ? 3.291 10.365 2.252 1.00 85.69 111 ASP A N 1
ATOM 850 C CA . ASP A 1 111 ? 2.417 10.990 1.250 1.00 85.69 111 ASP A CA 1
ATOM 851 C C . ASP A 1 111 ? 3.139 12.144 0.531 1.00 85.69 111 ASP A C 1
ATOM 853 O O . ASP A 1 111 ? 3.062 12.256 -0.693 1.00 85.69 111 ASP A O 1
ATOM 857 N N . ASP A 1 112 ? 3.913 12.952 1.266 1.00 89.19 112 ASP A N 1
ATOM 858 C CA . ASP A 1 112 ? 4.696 14.060 0.699 1.00 89.19 112 ASP A CA 1
ATOM 859 C C . ASP A 1 112 ? 5.754 13.549 -0.292 1.00 89.19 112 ASP A C 1
ATOM 861 O O . ASP A 1 112 ? 5.904 14.083 -1.394 1.00 89.19 112 ASP A O 1
ATOM 865 N N . ALA A 1 113 ? 6.462 12.477 0.075 1.00 89.25 113 ALA A N 1
ATOM 866 C CA . ALA A 1 113 ? 7.471 11.862 -0.782 1.00 89.25 113 ALA A CA 1
ATOM 867 C C . ALA A 1 113 ? 6.852 11.189 -2.016 1.00 89.25 113 ALA A C 1
ATOM 869 O O . ALA A 1 113 ? 7.398 11.304 -3.115 1.00 89.25 113 ALA A O 1
ATOM 870 N N . MET A 1 114 ? 5.691 10.538 -1.862 1.00 90.69 114 MET A N 1
ATOM 871 C CA . MET A 1 114 ? 4.938 9.983 -2.988 1.00 90.69 114 MET A CA 1
ATOM 872 C C . MET A 1 114 ? 4.530 11.085 -3.974 1.00 90.69 114 MET A C 1
ATOM 874 O O . MET A 1 114 ? 4.790 10.952 -5.170 1.00 90.69 114 MET A O 1
ATOM 878 N N . LEU A 1 115 ? 3.930 12.179 -3.489 1.00 92.00 115 LEU A N 1
ATOM 879 C CA . LEU A 1 115 ? 3.516 13.304 -4.332 1.00 92.00 115 LEU A CA 1
ATOM 880 C C . LEU A 1 115 ? 4.709 13.954 -5.038 1.00 92.00 115 LEU A C 1
ATOM 882 O O . LEU A 1 115 ? 4.644 14.193 -6.243 1.00 92.00 115 LEU A O 1
ATOM 886 N N . ALA A 1 116 ? 5.810 14.191 -4.319 1.00 92.56 116 ALA A N 1
ATOM 887 C CA . ALA A 1 116 ? 7.034 14.735 -4.901 1.00 92.56 116 ALA A CA 1
ATOM 888 C C . ALA A 1 116 ? 7.581 13.830 -6.018 1.00 92.56 116 ALA A C 1
ATOM 890 O O . ALA A 1 116 ? 7.913 14.310 -7.102 1.00 92.56 116 ALA A O 1
ATOM 891 N N . GLY A 1 117 ? 7.605 12.513 -5.788 1.00 93.62 117 GLY A N 1
ATOM 892 C CA . GLY A 1 117 ? 7.985 11.529 -6.799 1.00 93.62 117 GLY A CA 1
ATOM 893 C C . GLY A 1 117 ? 7.059 11.543 -8.018 1.00 93.62 117 GLY A C 1
ATOM 894 O O . GLY A 1 117 ? 7.534 11.521 -9.152 1.00 93.62 117 GLY A O 1
ATOM 895 N N . GLY A 1 118 ? 5.744 11.643 -7.808 1.00 93.56 118 GLY A N 1
ATOM 896 C CA . GLY A 1 118 ? 4.759 11.762 -8.885 1.00 93.56 118 GLY A CA 1
ATOM 897 C C . GLY A 1 118 ? 4.961 13.013 -9.740 1.00 93.56 118 GLY A C 1
ATOM 898 O O . GLY A 1 118 ? 4.979 12.920 -10.967 1.00 93.56 118 GLY A O 1
ATOM 899 N N . VAL A 1 119 ? 5.190 14.169 -9.108 1.00 95.62 119 VAL A N 1
ATOM 900 C CA . VAL A 1 119 ? 5.491 15.434 -9.802 1.00 95.62 119 VAL A CA 1
ATOM 901 C C . VAL A 1 119 ? 6.772 15.312 -10.627 1.00 95.62 119 VAL A C 1
ATOM 903 O O . VAL A 1 119 ? 6.775 15.685 -11.799 1.00 95.62 119 VAL A O 1
ATOM 906 N N . LEU A 1 120 ? 7.838 14.727 -10.072 1.00 94.12 120 LEU A N 1
ATOM 907 C CA . LEU A 1 120 ? 9.072 14.449 -10.818 1.00 94.12 120 LEU A CA 1
ATOM 908 C C . LEU A 1 120 ? 8.823 13.510 -12.011 1.00 94.12 120 LEU A C 1
ATOM 910 O O . LEU A 1 120 ? 9.377 13.719 -13.092 1.00 94.12 120 LEU A O 1
ATOM 914 N N . GLY A 1 121 ? 7.947 12.515 -11.855 1.00 93.06 121 GLY A N 1
ATOM 915 C CA . GLY A 1 121 ? 7.488 11.649 -12.944 1.00 93.06 121 GLY A CA 1
ATOM 916 C C . GLY A 1 121 ? 6.803 12.425 -14.076 1.00 93.06 121 GLY A C 1
ATOM 917 O O . GLY A 1 121 ? 7.120 12.227 -15.247 1.00 93.06 121 GLY A O 1
ATOM 918 N N . ILE A 1 122 ? 5.920 13.371 -13.747 1.00 93.94 122 ILE A N 1
ATOM 919 C CA . ILE A 1 122 ? 5.271 14.238 -14.746 1.00 93.94 122 ILE A CA 1
ATOM 920 C C . ILE A 1 122 ? 6.306 15.115 -15.453 1.00 93.94 122 ILE A C 1
ATOM 922 O O . ILE A 1 122 ? 6.314 15.179 -16.681 1.00 93.94 122 ILE A O 1
ATOM 926 N N . VAL A 1 123 ? 7.193 15.764 -14.693 1.00 94.12 123 VAL A N 1
ATOM 927 C CA . VAL A 1 123 ? 8.219 16.667 -15.237 1.00 94.12 123 VAL A CA 1
ATOM 928 C C . VAL A 1 123 ? 9.159 15.921 -16.181 1.00 94.12 123 VAL A C 1
ATOM 930 O O . VAL A 1 123 ? 9.432 16.394 -17.282 1.00 94.12 123 VAL A O 1
ATOM 933 N N . THR A 1 124 ? 9.602 14.720 -15.809 1.00 90.56 124 THR A N 1
ATOM 934 C CA . THR A 1 124 ? 10.421 13.877 -16.695 1.00 90.56 124 THR A CA 1
ATOM 935 C C . THR A 1 124 ? 9.651 13.444 -17.946 1.00 90.56 124 THR A C 1
ATOM 937 O O . THR A 1 124 ? 10.221 13.423 -19.036 1.00 90.56 124 THR A O 1
ATOM 940 N N . ALA A 1 125 ? 8.342 13.188 -17.837 1.00 90.88 125 ALA A N 1
ATOM 941 C CA . ALA A 1 125 ? 7.482 12.836 -18.969 1.00 90.88 125 ALA A CA 1
ATOM 942 C C . ALA A 1 125 ? 7.173 13.995 -19.927 1.00 90.88 125 ALA A C 1
ATOM 944 O O . ALA A 1 125 ? 6.683 13.743 -21.034 1.00 90.88 125 ALA A O 1
ATOM 945 N N . LEU A 1 126 ? 7.463 15.246 -19.553 1.00 90.75 126 LEU A N 1
ATOM 946 C CA . LEU A 1 126 ? 7.402 16.377 -20.483 1.00 90.75 126 LEU A CA 1
ATOM 947 C C . LEU A 1 126 ? 8.476 16.267 -21.569 1.00 90.75 126 LEU A C 1
ATOM 949 O O . LEU A 1 126 ? 8.248 16.727 -22.685 1.00 90.75 126 LEU A O 1
ATOM 953 N N . ASN A 1 127 ? 9.607 15.614 -21.283 1.00 89.44 127 ASN A N 1
ATOM 954 C CA . ASN A 1 127 ? 10.638 15.351 -22.276 1.00 89.44 127 ASN A CA 1
ATOM 955 C C . ASN A 1 127 ? 10.348 14.028 -23.021 1.00 89.44 127 ASN A C 1
ATOM 957 O O . ASN A 1 127 ? 10.619 12.951 -22.485 1.00 89.44 127 ASN A O 1
ATOM 961 N N . PRO A 1 128 ? 9.860 14.054 -24.279 1.00 78.88 128 PRO A N 1
ATOM 962 C CA . PRO A 1 128 ? 9.568 12.835 -25.037 1.00 78.88 128 PRO A CA 1
ATOM 963 C C . PRO A 1 128 ? 10.802 11.952 -25.265 1.00 78.88 128 PRO A C 1
ATOM 965 O O . PRO A 1 128 ? 10.656 10.747 -25.449 1.00 78.88 128 PRO A O 1
ATOM 968 N N . ARG A 1 129 ? 12.012 12.528 -25.233 1.00 83.50 129 ARG A N 1
ATOM 969 C CA . ARG A 1 129 ? 13.267 11.783 -25.406 1.00 83.50 129 ARG A CA 1
ATOM 970 C C . ARG A 1 129 ? 13.630 10.946 -24.179 1.00 83.50 129 ARG A C 1
ATOM 972 O O . ARG A 1 129 ? 14.372 9.984 -24.323 1.00 83.50 129 ARG A O 1
ATOM 979 N N . ALA A 1 130 ? 13.108 11.286 -22.999 1.00 81.00 130 ALA A N 1
ATOM 980 C CA . ALA A 1 130 ? 13.381 10.546 -21.767 1.00 81.00 130 ALA A CA 1
ATOM 981 C C . ALA A 1 130 ? 12.710 9.161 -21.752 1.00 81.00 130 ALA A C 1
ATOM 983 O O . ALA A 1 130 ? 13.218 8.236 -21.125 1.00 81.00 130 ALA A O 1
ATOM 984 N N . PHE A 1 131 ? 11.591 9.002 -22.470 1.00 84.19 131 PHE A N 1
ATOM 985 C CA . PHE A 1 131 ? 10.825 7.755 -22.523 1.00 84.19 131 PHE A CA 1
ATOM 986 C C . PHE A 1 131 ? 10.528 7.349 -23.973 1.00 84.19 131 PHE A C 1
ATOM 988 O O . PHE A 1 131 ? 9.381 7.459 -24.425 1.00 84.19 131 PHE A O 1
ATOM 995 N N . PRO A 1 132 ? 11.546 6.880 -24.722 1.00 79.56 132 PRO A N 1
ATOM 996 C CA . PRO A 1 132 ? 11.346 6.428 -26.092 1.00 79.56 132 PRO A CA 1
ATOM 997 C C . PRO A 1 132 ? 10.312 5.299 -26.124 1.00 79.56 132 PRO A C 1
ATOM 999 O O . PRO A 1 132 ? 10.307 4.416 -25.268 1.00 79.56 132 PRO A O 1
ATOM 1002 N N . GLY A 1 133 ? 9.395 5.356 -27.090 1.00 79.81 133 GLY A N 1
ATOM 1003 C CA . GLY A 1 133 ? 8.344 4.355 -27.257 1.00 79.81 133 GLY A CA 1
ATOM 1004 C C . GLY A 1 133 ? 7.172 4.448 -26.268 1.00 79.81 133 GLY A C 1
ATOM 1005 O O . GLY A 1 133 ? 6.251 3.643 -26.363 1.00 79.81 133 GLY A O 1
ATOM 1006 N N . ALA A 1 134 ? 7.103 5.436 -25.370 1.00 83.75 134 ALA A N 1
ATOM 1007 C CA . ALA A 1 134 ? 5.874 5.763 -24.636 1.00 83.75 134 ALA A CA 1
ATOM 1008 C C . ALA A 1 134 ? 5.232 7.032 -25.222 1.00 83.75 134 ALA A C 1
ATOM 1010 O O . ALA A 1 134 ? 5.873 8.079 -25.299 1.00 83.75 134 ALA A O 1
ATOM 1011 N N . TYR A 1 135 ? 3.958 6.957 -25.621 1.00 84.69 135 TYR A N 1
ATOM 1012 C CA . TYR A 1 135 ? 3.265 8.059 -26.302 1.00 84.69 135 TYR A CA 1
ATOM 1013 C C . TYR A 1 135 ? 1.942 8.427 -25.624 1.00 84.69 135 TYR A C 1
ATOM 1015 O O . TYR A 1 135 ? 1.320 7.616 -24.929 1.00 84.69 135 TYR A O 1
ATOM 1023 N N . GLY A 1 136 ? 1.511 9.671 -25.846 1.00 87.50 136 GLY A N 1
ATOM 1024 C CA . GLY A 1 136 ? 0.238 10.193 -25.353 1.00 87.50 136 GLY A CA 1
ATOM 1025 C C . GLY A 1 136 ? 0.107 10.159 -23.827 1.00 87.50 136 GLY A C 1
ATOM 1026 O O . GLY A 1 136 ? 1.086 10.282 -23.091 1.00 87.50 136 GLY A O 1
ATOM 1027 N N . ILE A 1 137 ? -1.126 9.963 -23.355 1.00 89.62 137 ILE A N 1
ATOM 1028 C CA . ILE A 1 137 ? -1.485 9.981 -21.928 1.00 89.62 137 ILE A CA 1
ATOM 1029 C C . ILE A 1 137 ? -0.791 8.849 -21.148 1.00 89.62 137 ILE A C 1
ATOM 1031 O O . ILE A 1 137 ? -0.395 9.044 -20.001 1.00 89.62 137 ILE A O 1
ATOM 1035 N N . SER A 1 138 ? -0.558 7.692 -21.782 1.00 89.62 138 SER A N 1
ATOM 1036 C CA . SER A 1 138 ? 0.111 6.541 -21.151 1.00 89.62 138 SER A CA 1
ATOM 1037 C C . SER A 1 138 ? 1.528 6.864 -20.662 1.00 89.62 138 SER A C 1
ATOM 1039 O O . SER A 1 138 ? 1.960 6.344 -19.637 1.00 89.62 138 SER A O 1
ATOM 1041 N N . ARG A 1 139 ? 2.230 7.782 -21.344 1.00 91.50 139 ARG A N 1
ATOM 1042 C CA . ARG A 1 139 ? 3.552 8.260 -20.928 1.00 91.50 139 ARG A CA 1
ATOM 1043 C C . ARG A 1 139 ? 3.470 9.002 -19.600 1.00 91.50 139 ARG A C 1
ATOM 1045 O O . ARG A 1 139 ? 4.251 8.719 -18.700 1.00 91.50 139 ARG A O 1
ATOM 1052 N N . PHE A 1 140 ? 2.515 9.922 -19.480 1.00 93.56 140 PHE A N 1
ATOM 1053 C CA . PHE A 1 140 ? 2.325 10.714 -18.270 1.00 93.56 140 PHE A CA 1
ATOM 1054 C C . PHE A 1 140 ? 1.842 9.844 -17.115 1.00 93.56 140 PHE A C 1
ATOM 1056 O O . PHE A 1 140 ? 2.489 9.821 -16.078 1.00 93.56 140 PHE A O 1
ATOM 1063 N N . ILE A 1 141 ? 0.777 9.060 -17.305 1.00 93.38 141 ILE A N 1
ATOM 1064 C CA . ILE A 1 141 ? 0.250 8.189 -16.244 1.00 93.38 141 ILE A CA 1
ATOM 1065 C C . ILE A 1 141 ? 1.314 7.180 -15.793 1.00 93.38 141 ILE A C 1
ATOM 1067 O O . ILE A 1 141 ? 1.513 6.999 -14.592 1.00 93.38 141 ILE A O 1
ATOM 1071 N N . GLY A 1 142 ? 2.029 6.552 -16.731 1.00 91.56 142 GLY A N 1
ATOM 1072 C CA . GLY A 1 142 ? 3.080 5.585 -16.423 1.00 91.56 142 GLY A CA 1
ATOM 1073 C C . GLY A 1 142 ? 4.236 6.211 -15.646 1.00 91.56 142 GLY A C 1
ATOM 1074 O O . GLY A 1 142 ? 4.625 5.686 -14.604 1.00 91.56 142 GLY A O 1
ATOM 1075 N N . ALA A 1 143 ? 4.742 7.361 -16.099 1.00 93.56 143 ALA A N 1
ATOM 1076 C CA . ALA A 1 143 ? 5.832 8.061 -15.425 1.00 93.56 143 ALA A CA 1
ATOM 1077 C C . ALA A 1 143 ? 5.426 8.584 -14.040 1.00 93.56 143 ALA A C 1
ATOM 1079 O O . ALA A 1 143 ? 6.182 8.410 -13.087 1.00 93.56 143 ALA A O 1
ATOM 1080 N N . THR A 1 144 ? 4.222 9.145 -13.891 1.00 95.38 144 THR A N 1
ATOM 1081 C CA . THR A 1 144 ? 3.680 9.546 -12.583 1.00 95.38 144 THR A CA 1
ATOM 1082 C C . THR A 1 144 ? 3.550 8.347 -11.653 1.00 95.38 144 THR A C 1
ATOM 1084 O O . THR A 1 144 ? 3.926 8.437 -10.493 1.00 95.38 144 THR A O 1
ATOM 1087 N N . THR A 1 145 ? 3.065 7.204 -12.150 1.00 93.38 145 THR A N 1
ATOM 1088 C CA . THR A 1 145 ? 2.907 5.978 -11.348 1.00 93.38 145 THR A CA 1
ATOM 1089 C C . THR A 1 145 ? 4.257 5.489 -10.824 1.00 93.38 145 THR A C 1
ATOM 1091 O O . THR A 1 145 ? 4.401 5.245 -9.626 1.00 93.38 145 THR A O 1
ATOM 1094 N N . VAL A 1 146 ? 5.260 5.386 -11.701 1.00 93.19 146 VAL A N 1
ATOM 1095 C CA . VAL A 1 146 ? 6.620 4.975 -11.322 1.00 93.19 146 VAL A CA 1
ATOM 1096 C C . VAL A 1 146 ? 7.248 6.000 -10.374 1.00 93.19 146 VAL A C 1
ATOM 1098 O O . VAL A 1 146 ? 7.847 5.623 -9.370 1.00 93.19 146 VAL A O 1
ATOM 1101 N N . GLY A 1 147 ? 7.055 7.293 -10.641 1.00 93.19 147 GLY A N 1
ATOM 1102 C CA . GLY A 1 147 ? 7.501 8.383 -9.779 1.00 93.19 147 GLY A CA 1
ATOM 1103 C C . GLY A 1 147 ? 6.905 8.301 -8.373 1.00 93.19 147 GLY A C 1
ATOM 1104 O O . GLY A 1 147 ? 7.647 8.320 -7.394 1.00 93.19 147 GLY A O 1
ATOM 1105 N N . CYS A 1 148 ? 5.586 8.121 -8.256 1.00 92.81 148 CYS A N 1
ATOM 1106 C CA . CYS A 1 148 ? 4.900 7.904 -6.981 1.00 92.81 148 CYS A CA 1
ATOM 1107 C C . CYS A 1 148 ? 5.427 6.657 -6.259 1.00 92.81 148 CYS A C 1
ATOM 1109 O O . CYS A 1 148 ? 5.672 6.701 -5.056 1.00 92.81 148 CYS A O 1
ATOM 1111 N N . ALA A 1 149 ? 5.634 5.551 -6.980 1.00 90.88 149 ALA A N 1
ATOM 1112 C CA . ALA A 1 149 ? 6.148 4.308 -6.412 1.00 90.88 149 ALA A CA 1
ATOM 1113 C C . ALA A 1 149 ? 7.559 4.476 -5.824 1.00 90.88 149 ALA A C 1
ATOM 1115 O O . ALA A 1 149 ? 7.821 4.034 -4.702 1.00 90.88 149 ALA A O 1
ATOM 1116 N N . LEU A 1 150 ? 8.453 5.143 -6.562 1.00 90.25 150 LEU A N 1
ATOM 1117 C CA . LEU A 1 150 ? 9.805 5.459 -6.105 1.00 90.25 150 LEU A CA 1
ATOM 1118 C C . LEU A 1 150 ? 9.776 6.432 -4.925 1.00 90.25 150 LEU A C 1
ATOM 1120 O O . LEU A 1 150 ? 10.424 6.166 -3.919 1.00 90.25 150 LEU A O 1
ATOM 1124 N N . GLY A 1 151 ? 8.980 7.501 -5.016 1.00 88.38 151 GLY A N 1
ATOM 1125 C CA . GLY A 1 151 ? 8.800 8.488 -3.951 1.00 88.38 151 GLY A CA 1
ATOM 1126 C C . GLY A 1 151 ? 8.282 7.875 -2.650 1.00 88.38 151 GLY A C 1
ATOM 1127 O O . GLY A 1 151 ? 8.800 8.157 -1.574 1.00 88.38 151 GLY A O 1
ATOM 1128 N N . TYR A 1 152 ? 7.317 6.957 -2.733 1.00 86.94 152 TYR A N 1
ATOM 1129 C CA . TYR A 1 152 ? 6.842 6.210 -1.570 1.00 86.94 152 TYR A CA 1
ATOM 1130 C C . TYR A 1 152 ? 7.953 5.358 -0.945 1.00 86.94 152 TYR A C 1
ATOM 1132 O O . TYR A 1 152 ? 8.126 5.372 0.273 1.00 86.94 152 TYR A O 1
ATOM 1140 N N . LYS A 1 153 ? 8.732 4.625 -1.752 1.00 85.12 153 LYS A N 1
ATOM 1141 C CA . LYS A 1 153 ? 9.809 3.762 -1.240 1.00 85.12 153 LYS A CA 1
ATOM 1142 C C . LYS A 1 153 ? 10.968 4.544 -0.637 1.00 85.12 153 LYS A C 1
ATOM 1144 O O . LYS A 1 153 ? 11.466 4.155 0.419 1.00 85.12 153 LYS A O 1
ATOM 1149 N N . THR A 1 154 ? 11.367 5.651 -1.252 1.00 82.69 154 THR A N 1
ATOM 1150 C CA . THR A 1 154 ? 12.387 6.540 -0.687 1.00 82.69 154 THR A CA 1
ATOM 1151 C C . THR A 1 154 ? 11.871 7.225 0.577 1.00 82.69 154 THR A C 1
ATOM 1153 O O . THR A 1 154 ? 12.574 7.239 1.585 1.00 82.69 154 THR A O 1
ATOM 1156 N N . GLY A 1 155 ? 10.617 7.686 0.592 1.00 80.44 155 GLY A N 1
ATOM 1157 C CA . GLY A 1 155 ? 9.960 8.198 1.797 1.00 80.44 155 GLY A CA 1
ATOM 1158 C C . GLY A 1 155 ? 9.914 7.162 2.922 1.00 80.44 155 GLY A C 1
ATOM 1159 O O . GLY A 1 155 ? 10.239 7.474 4.066 1.00 80.44 155 GLY A O 1
ATOM 1160 N N . GLN A 1 156 ? 9.613 5.905 2.592 1.00 77.81 156 GLN A N 1
ATOM 1161 C CA . GLN A 1 156 ? 9.611 4.811 3.558 1.00 77.81 156 GLN A CA 1
ATOM 1162 C C . GLN A 1 156 ? 10.998 4.580 4.172 1.00 77.81 156 GLN A C 1
ATOM 1164 O O . GLN A 1 156 ? 11.113 4.375 5.377 1.00 77.81 156 GLN A O 1
ATOM 1169 N N . MET A 1 157 ? 12.047 4.619 3.351 1.00 78.44 157 MET A N 1
ATOM 1170 C CA . MET A 1 157 ? 13.419 4.349 3.779 1.00 78.44 157 MET A CA 1
ATOM 1171 C C . MET A 1 157 ? 14.038 5.505 4.577 1.00 78.44 157 MET A C 1
ATOM 1173 O O . MET A 1 157 ? 14.739 5.268 5.561 1.00 78.44 157 MET A O 1
ATOM 1177 N N . PHE A 1 158 ? 13.793 6.751 4.164 1.00 78.56 158 PHE A N 1
ATOM 1178 C CA . PHE A 1 158 ? 14.505 7.918 4.694 1.00 78.56 158 PHE A CA 1
ATOM 1179 C C . PHE A 1 158 ? 13.683 8.770 5.666 1.00 78.56 158 PHE A C 1
ATOM 1181 O O . PHE A 1 158 ? 14.269 9.355 6.576 1.00 78.56 158 PHE A O 1
ATOM 1188 N N . ILE A 1 159 ? 12.355 8.828 5.509 1.00 72.69 159 ILE A N 1
ATOM 1189 C CA . ILE A 1 159 ? 11.471 9.702 6.300 1.00 72.69 159 ILE A CA 1
ATOM 1190 C C . ILE A 1 159 ? 10.796 8.903 7.414 1.00 72.69 159 ILE A C 1
ATOM 1192 O O . ILE A 1 159 ? 10.932 9.224 8.592 1.00 72.69 159 ILE A O 1
ATOM 1196 N N . THR A 1 160 ? 10.101 7.819 7.068 1.00 65.56 160 THR A N 1
ATOM 1197 C CA . THR A 1 160 ? 9.373 7.001 8.044 1.00 65.56 160 THR A CA 1
ATOM 1198 C C . THR A 1 160 ? 10.248 5.843 8.517 1.00 65.56 160 THR A C 1
ATOM 1200 O O . THR A 1 160 ? 10.035 4.696 8.129 1.00 65.56 160 THR A O 1
ATOM 1203 N N . ARG A 1 161 ? 11.259 6.123 9.347 1.00 63.59 161 ARG A N 1
ATOM 1204 C CA . ARG A 1 161 ? 12.103 5.090 9.981 1.00 63.59 161 ARG A CA 1
ATOM 1205 C C . ARG A 1 161 ? 11.311 4.291 11.024 1.00 63.59 161 ARG A C 1
ATOM 1207 O O . ARG A 1 161 ? 11.508 4.449 12.223 1.00 63.59 161 ARG A O 1
ATOM 1214 N N . ILE A 1 162 ? 10.374 3.467 10.576 1.00 61.06 162 ILE A N 1
ATOM 1215 C CA . ILE A 1 162 ? 9.547 2.628 11.444 1.00 61.06 162 ILE A CA 1
ATOM 1216 C C . ILE A 1 162 ? 10.075 1.204 11.383 1.00 61.06 162 ILE A C 1
ATOM 1218 O O . ILE A 1 162 ? 10.298 0.667 10.298 1.00 61.06 162 ILE A O 1
ATOM 1222 N N . ASP A 1 163 ? 10.265 0.600 12.558 1.00 61.66 163 ASP A N 1
ATOM 1223 C CA . ASP A 1 163 ? 10.695 -0.790 12.674 1.00 61.66 163 ASP A CA 1
ATOM 1224 C C . ASP A 1 163 ? 9.692 -1.704 11.934 1.00 61.66 163 ASP A C 1
ATOM 1226 O O . ASP A 1 163 ? 8.491 -1.673 12.241 1.00 61.66 163 ASP A O 1
ATOM 1230 N N . PRO A 1 164 ? 10.148 -2.533 10.973 1.00 60.50 164 PRO A N 1
ATOM 1231 C CA . PRO A 1 164 ? 9.304 -3.488 10.260 1.00 60.50 164 PRO A CA 1
ATOM 1232 C C . PRO A 1 164 ? 8.456 -4.382 11.175 1.00 60.50 164 PRO A C 1
ATOM 1234 O O . PRO A 1 164 ? 7.349 -4.766 10.792 1.00 60.50 164 PRO A O 1
ATOM 1237 N N . ARG A 1 165 ? 8.938 -4.690 12.388 1.00 56.78 165 ARG A N 1
ATOM 1238 C CA . ARG A 1 165 ? 8.199 -5.481 13.386 1.00 56.78 165 ARG A CA 1
ATOM 1239 C C . ARG A 1 165 ? 7.017 -4.720 13.974 1.00 56.78 165 ARG A C 1
ATOM 1241 O O . ARG A 1 165 ? 5.966 -5.304 14.218 1.00 56.78 165 ARG A O 1
ATOM 1248 N N . LEU A 1 166 ? 7.161 -3.414 14.182 1.00 62.44 166 LEU A N 1
ATOM 1249 C CA . LEU A 1 166 ? 6.079 -2.589 14.713 1.00 62.44 166 LEU A CA 1
ATOM 1250 C C . LEU A 1 166 ? 4.958 -2.446 13.677 1.00 62.44 166 LEU A C 1
ATOM 1252 O O . LEU A 1 166 ? 3.779 -2.529 14.017 1.00 62.44 166 LEU A O 1
ATOM 1256 N N . MET A 1 167 ? 5.328 -2.329 12.398 1.00 62.88 167 MET A N 1
ATOM 1257 C CA . MET A 1 167 ? 4.369 -2.317 11.294 1.00 62.88 167 MET A CA 1
ATOM 1258 C C . MET A 1 167 ? 3.589 -3.631 11.197 1.00 62.88 167 MET A C 1
ATOM 1260 O O . MET A 1 167 ? 2.367 -3.605 11.077 1.00 62.88 167 MET A O 1
ATOM 1264 N N . SER A 1 168 ? 4.268 -4.781 11.298 1.00 63.19 168 SER A N 1
ATOM 1265 C CA . SER A 1 168 ? 3.591 -6.080 11.223 1.00 63.19 168 SER A CA 1
ATOM 1266 C C . SER A 1 168 ? 2.639 -6.307 12.396 1.00 63.19 168 SER A C 1
ATOM 1268 O O . SER A 1 168 ? 1.565 -6.872 12.202 1.00 63.19 168 SER A O 1
ATOM 1270 N N . ILE A 1 169 ? 2.989 -5.827 13.594 1.00 66.56 169 ILE A N 1
ATOM 1271 C CA . ILE A 1 169 ? 2.097 -5.868 14.758 1.00 66.56 169 ILE A CA 1
ATOM 1272 C C . ILE A 1 169 ? 0.856 -5.008 14.506 1.00 66.56 169 ILE A C 1
ATOM 1274 O O . ILE A 1 169 ? -0.256 -5.519 14.644 1.00 66.56 169 ILE A O 1
ATOM 1278 N N . ILE A 1 170 ? 1.019 -3.753 14.070 1.00 68.38 170 ILE A N 1
ATOM 1279 C CA . ILE A 1 170 ? -0.111 -2.859 13.765 1.00 68.38 170 ILE A CA 1
ATOM 1280 C C . ILE A 1 170 ? -1.023 -3.498 12.711 1.00 68.38 170 ILE A C 1
ATOM 1282 O O . ILE A 1 170 ? -2.218 -3.657 12.959 1.00 68.38 170 ILE A O 1
ATOM 1286 N N . GLU A 1 171 ? -0.463 -3.969 11.594 1.00 69.00 171 GLU A N 1
ATOM 1287 C CA . GLU A 1 171 ? -1.225 -4.628 10.526 1.00 69.00 171 GLU A CA 1
ATOM 1288 C C . GLU A 1 171 ? -1.962 -5.883 11.014 1.00 69.00 171 GLU A C 1
ATOM 1290 O O . GLU A 1 171 ? -3.113 -6.117 10.639 1.00 69.00 171 GLU A O 1
ATOM 1295 N N . SER A 1 172 ? -1.315 -6.704 11.848 1.00 67.31 172 SER A N 1
ATOM 1296 C CA . SER A 1 172 ? -1.938 -7.906 12.409 1.00 67.31 172 SER A CA 1
ATOM 1297 C C . SER A 1 172 ? -3.096 -7.557 13.346 1.00 67.31 172 SER A C 1
ATOM 1299 O O . SER A 1 172 ? -4.168 -8.156 13.239 1.00 67.31 172 SER A O 1
ATOM 1301 N N . SER A 1 173 ? -2.924 -6.532 14.185 1.00 71.06 173 SER A N 1
ATOM 1302 C CA . SER A 1 173 ? -3.951 -6.064 15.114 1.00 71.06 173 SER A CA 1
ATOM 1303 C C . SER A 1 173 ? -5.160 -5.483 14.376 1.00 71.06 173 SER A C 1
ATOM 1305 O O . SER A 1 173 ? -6.296 -5.870 14.653 1.00 71.06 173 SER A O 1
ATOM 1307 N N . ASP A 1 174 ? -4.927 -4.661 13.347 1.00 73.25 174 ASP A N 1
ATOM 1308 C CA . ASP A 1 174 ? -5.980 -4.080 12.513 1.00 73.25 174 ASP A CA 1
ATOM 1309 C C . ASP A 1 174 ? -6.782 -5.176 11.796 1.00 73.25 174 ASP A C 1
ATOM 1311 O O . ASP A 1 174 ? -8.009 -5.099 11.694 1.00 73.25 174 ASP A O 1
ATOM 1315 N N . ARG A 1 175 ? -6.11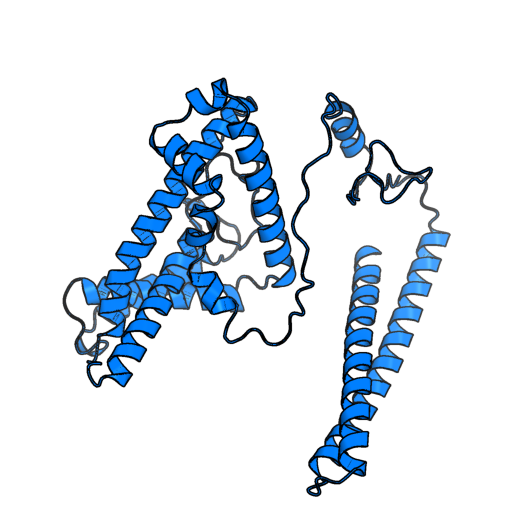4 -6.238 11.323 1.00 72.81 175 ARG A N 1
ATOM 1316 C CA . ARG A 1 175 ? -6.778 -7.379 10.670 1.00 72.81 175 ARG A CA 1
ATOM 1317 C C . ARG A 1 175 ? -7.685 -8.146 11.620 1.00 72.81 175 ARG A C 1
ATOM 1319 O O . ARG A 1 175 ? -8.805 -8.481 11.231 1.00 72.81 175 ARG A O 1
ATOM 1326 N N . VAL A 1 176 ? -7.216 -8.430 12.833 1.00 74.75 176 VAL A N 1
ATOM 1327 C CA . VAL A 1 176 ? -8.005 -9.144 13.847 1.00 74.75 176 VAL A CA 1
ATOM 1328 C C . VAL A 1 176 ? -9.216 -8.308 14.257 1.00 74.75 176 VAL A C 1
ATOM 1330 O O . VAL A 1 176 ? -10.335 -8.821 14.249 1.00 74.75 176 VAL A O 1
ATOM 1333 N N . ASN A 1 177 ? -9.021 -7.012 14.512 1.00 78.56 177 ASN A N 1
ATOM 1334 C CA . ASN A 1 177 ? -10.101 -6.093 14.872 1.00 78.56 177 ASN A CA 1
ATOM 1335 C C . ASN A 1 177 ? -11.152 -5.982 13.760 1.00 78.56 177 ASN A C 1
ATOM 1337 O O . ASN A 1 177 ? -12.348 -6.096 14.028 1.00 78.56 177 ASN A O 1
ATOM 1341 N N . ARG A 1 178 ? -10.717 -5.850 12.497 1.00 80.75 178 ARG A N 1
ATOM 1342 C CA . ARG A 1 178 ? -11.619 -5.853 11.331 1.00 80.75 178 ARG A CA 1
ATOM 1343 C C . ARG A 1 178 ? -12.425 -7.134 11.232 1.00 80.75 178 ARG A C 1
ATOM 1345 O O . ARG A 1 178 ? -13.635 -7.080 11.046 1.00 80.75 178 ARG A O 1
ATOM 1352 N N . ARG A 1 179 ? -11.771 -8.284 11.390 1.00 80.50 179 ARG A N 1
ATOM 1353 C CA . ARG A 1 179 ? -12.446 -9.579 11.333 1.00 80.50 179 ARG A CA 1
ATOM 1354 C C . ARG A 1 179 ? -13.512 -9.705 12.421 1.00 80.50 179 ARG A C 1
ATOM 1356 O O . ARG A 1 179 ? -14.647 -10.026 12.094 1.00 80.50 179 ARG A O 1
ATOM 1363 N N . ARG A 1 180 ? -13.177 -9.391 13.676 1.00 78.56 180 ARG A N 1
ATOM 1364 C CA . ARG A 1 180 ? -14.125 -9.447 14.803 1.00 78.56 180 ARG A CA 1
ATOM 1365 C C . ARG A 1 180 ? -15.331 -8.532 14.577 1.00 78.56 180 ARG A C 1
ATOM 1367 O O . ARG A 1 180 ? -16.466 -8.965 14.746 1.00 78.56 180 ARG A O 1
ATOM 1374 N N . ALA A 1 181 ? -15.098 -7.292 14.147 1.00 83.38 181 ALA A N 1
ATOM 1375 C CA . ALA A 1 181 ? -16.179 -6.343 13.896 1.00 83.38 181 ALA A CA 1
ATOM 1376 C C . ALA A 1 181 ? -17.089 -6.782 12.738 1.00 83.38 181 ALA A C 1
ATOM 1378 O O . ALA A 1 181 ? -18.306 -6.643 12.823 1.00 83.38 181 ALA A O 1
ATOM 1379 N N . TYR A 1 182 ? -16.522 -7.350 11.670 1.00 86.62 182 TYR A N 1
ATOM 1380 C CA . TYR A 1 182 ? -17.306 -7.832 10.530 1.00 86.62 182 TYR A CA 1
ATOM 1381 C C . TYR A 1 182 ? -18.065 -9.118 10.858 1.00 86.62 182 TYR A C 1
ATOM 1383 O O . TYR A 1 182 ? -19.192 -9.283 10.406 1.00 86.62 182 TYR A O 1
ATOM 1391 N N . GLU A 1 183 ? -17.499 -9.997 11.686 1.00 84.44 183 GLU A N 1
ATOM 1392 C CA . GLU A 1 183 ? -18.209 -11.163 12.220 1.00 84.44 183 GLU A CA 1
ATOM 1393 C C . GLU A 1 183 ? -19.374 -10.742 13.129 1.00 84.44 183 GLU A C 1
ATOM 1395 O O . GLU A 1 183 ? -20.449 -11.333 13.048 1.00 84.44 183 GLU A O 1
ATOM 1400 N N . LYS A 1 184 ? -19.199 -9.699 13.951 1.00 84.75 184 LYS A N 1
ATOM 1401 C CA . LYS A 1 184 ? -20.278 -9.118 14.766 1.00 84.75 184 LYS A CA 1
ATOM 1402 C C . LYS A 1 184 ? -21.385 -8.535 13.880 1.00 84.75 184 LYS A C 1
ATOM 1404 O O . LYS A 1 184 ? -22.540 -8.908 14.042 1.00 84.75 184 LYS A O 1
ATOM 1409 N N . LEU A 1 185 ? -21.016 -7.734 12.878 1.00 86.19 185 LEU A N 1
ATOM 1410 C CA . LEU A 1 185 ? -21.945 -7.172 11.891 1.00 86.19 185 LEU A CA 1
ATOM 1411 C C . LEU A 1 185 ? -22.677 -8.250 11.077 1.00 86.19 185 LEU A C 1
ATOM 1413 O O . LEU A 1 185 ? -23.814 -8.055 10.671 1.00 86.19 185 LEU A O 1
ATOM 1417 N N . GLN A 1 186 ? -22.039 -9.393 10.819 1.00 86.19 186 GLN A N 1
ATOM 1418 C CA . GLN A 1 186 ? -22.662 -10.500 10.096 1.00 86.19 186 GLN A CA 1
ATOM 1419 C C . GLN A 1 186 ? -23.727 -11.231 10.928 1.00 86.19 186 GLN A C 1
ATOM 1421 O O . GLN A 1 186 ? -24.633 -11.821 10.342 1.00 86.19 186 GLN A O 1
ATOM 1426 N N . ARG A 1 187 ? -23.605 -11.221 12.263 1.00 84.75 187 ARG A N 1
ATOM 1427 C CA . ARG A 1 187 ? -24.556 -11.859 13.190 1.00 84.75 187 ARG A CA 1
ATOM 1428 C C . ARG A 1 187 ? -25.768 -10.983 13.502 1.00 84.75 187 ARG A C 1
ATOM 1430 O O . ARG A 1 187 ? -26.790 -11.516 13.916 1.00 84.75 187 ARG A O 1
ATOM 1437 N N . ASP A 1 188 ? -25.644 -9.674 13.325 1.00 85.69 188 ASP A N 1
ATOM 1438 C CA . ASP A 1 188 ? -26.711 -8.708 13.561 1.00 85.69 188 ASP A CA 1
ATOM 1439 C C . ASP A 1 188 ? -27.508 -8.467 12.265 1.00 85.69 188 ASP A C 1
ATOM 1441 O O . ASP A 1 188 ? -27.018 -7.848 11.316 1.00 85.69 188 ASP A O 1
ATOM 1445 N N . GLU A 1 189 ? -28.734 -8.995 12.200 1.00 84.75 189 GLU A N 1
ATOM 1446 C CA . GLU A 1 189 ? -29.578 -8.889 11.003 1.00 84.75 189 GLU A CA 1
ATOM 1447 C C . GLU A 1 189 ? -30.106 -7.464 10.769 1.00 84.75 189 GLU A C 1
ATOM 1449 O O . GLU A 1 189 ? -30.268 -7.067 9.613 1.00 84.75 189 GLU A O 1
ATOM 1454 N N . GLU A 1 190 ? -30.296 -6.655 11.816 1.00 83.31 190 GLU A N 1
ATOM 1455 C CA . GLU A 1 190 ? -30.733 -5.259 11.680 1.00 83.31 190 GLU A CA 1
ATOM 1456 C C . GLU A 1 190 ? -29.600 -4.397 11.114 1.00 83.31 190 GLU A C 1
ATOM 1458 O O . GLU A 1 190 ? -29.771 -3.671 10.124 1.00 83.31 190 GLU A O 1
ATOM 1463 N N . ALA A 1 191 ? -28.395 -4.543 11.671 1.00 81.88 191 ALA A N 1
ATOM 1464 C CA . ALA A 1 191 ? -27.219 -3.823 11.198 1.00 81.88 191 ALA A CA 1
ATOM 1465 C C . ALA A 1 191 ? -26.840 -4.237 9.766 1.00 81.88 191 ALA A C 1
ATOM 1467 O O . ALA A 1 191 ? -26.524 -3.385 8.928 1.00 81.88 191 ALA A O 1
ATOM 1468 N N . LYS A 1 192 ? -26.948 -5.527 9.433 1.00 84.62 192 LYS A N 1
ATOM 1469 C CA . LYS A 1 192 ? -26.732 -6.051 8.077 1.00 84.62 192 LYS A CA 1
ATOM 1470 C C . LYS A 1 192 ? -27.802 -5.591 7.087 1.00 84.62 192 LYS A C 1
ATOM 1472 O O . LYS A 1 192 ? -27.478 -5.321 5.925 1.00 84.62 192 LYS A O 1
ATOM 1477 N N . ALA A 1 193 ? -29.058 -5.464 7.516 1.00 83.19 193 ALA A N 1
ATOM 1478 C CA . ALA A 1 193 ? -30.124 -4.903 6.690 1.00 83.19 193 ALA A CA 1
ATOM 1479 C C . ALA A 1 193 ? -29.864 -3.425 6.359 1.00 83.19 193 ALA A C 1
ATOM 1481 O O . ALA A 1 193 ? -30.114 -3.019 5.221 1.00 83.19 193 ALA A O 1
ATOM 1482 N N . SER A 1 194 ? -29.280 -2.674 7.302 1.00 82.88 194 SER A N 1
ATOM 1483 C CA . SER A 1 194 ? -28.950 -1.247 7.162 1.00 82.88 194 SER A CA 1
ATOM 1484 C C . SER A 1 194 ? -27.820 -0.929 6.166 1.00 82.88 194 SER A C 1
ATOM 1486 O O . SER A 1 194 ? -27.613 0.238 5.819 1.00 82.88 194 SER A O 1
ATOM 1488 N N . LEU A 1 195 ? -27.084 -1.947 5.703 1.00 86.50 195 LEU A N 1
ATOM 1489 C CA . LEU A 1 195 ? -26.018 -1.800 4.712 1.00 86.50 195 LEU A CA 1
ATOM 1490 C C . LEU A 1 195 ? -26.581 -1.542 3.307 1.00 86.50 195 LEU A C 1
ATOM 1492 O O . LEU A 1 195 ? -27.559 -2.162 2.878 1.00 86.50 195 LEU A O 1
ATOM 1496 N N . SER A 1 196 ? -25.890 -0.697 2.541 1.00 87.38 196 SER A N 1
ATOM 1497 C CA . SER A 1 196 ? -26.138 -0.534 1.105 1.00 87.38 196 SER A CA 1
ATOM 1498 C C . SER A 1 196 ? -25.850 -1.830 0.329 1.00 87.38 196 SER A C 1
ATOM 1500 O O . SER A 1 196 ? -25.183 -2.741 0.826 1.00 87.38 196 SER A O 1
ATOM 1502 N N . LEU A 1 197 ? -26.309 -1.923 -0.926 1.00 85.69 197 LEU A N 1
ATOM 1503 C CA . LEU A 1 197 ? -25.982 -3.054 -1.812 1.00 85.69 197 LEU A CA 1
ATOM 1504 C C . LEU A 1 197 ? -24.465 -3.270 -1.926 1.00 85.69 197 LEU A C 1
ATOM 1506 O O . LEU A 1 197 ? -23.992 -4.407 -1.886 1.00 85.69 197 LEU A O 1
ATOM 1510 N N . VAL A 1 198 ? -23.704 -2.175 -2.002 1.00 84.31 198 VAL A N 1
ATOM 1511 C CA . VAL A 1 198 ? -22.240 -2.212 -2.064 1.00 84.31 198 VAL A CA 1
ATOM 1512 C C . VAL A 1 198 ? -21.648 -2.676 -0.735 1.00 84.31 198 VAL A C 1
ATOM 1514 O O . VAL A 1 198 ? -20.771 -3.535 -0.738 1.00 84.31 198 VAL A O 1
ATOM 1517 N N . GLY A 1 199 ? -22.174 -2.201 0.398 1.00 82.88 199 GLY A N 1
ATOM 1518 C CA . GLY A 1 199 ? -21.783 -2.675 1.728 1.00 82.88 199 GLY A CA 1
ATOM 1519 C C . GLY A 1 199 ? -22.052 -4.170 1.933 1.00 82.88 199 GLY A C 1
ATOM 1520 O O . GLY A 1 199 ?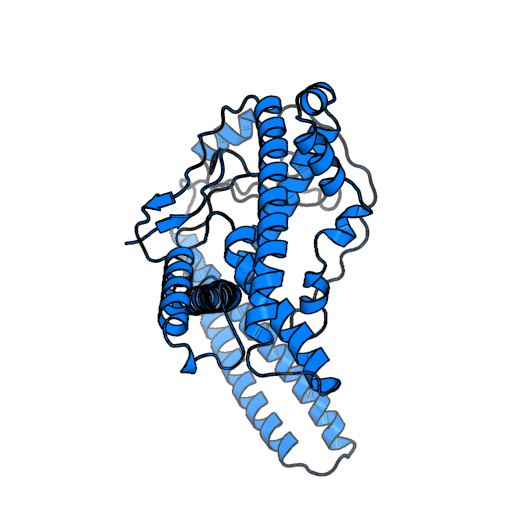 -21.202 -4.875 2.468 1.00 82.88 199 GLY A O 1
ATOM 1521 N N . LYS A 1 200 ? -23.182 -4.691 1.438 1.00 85.94 200 LYS A N 1
ATOM 1522 C CA . LYS A 1 200 ? -23.520 -6.127 1.484 1.00 85.94 200 LYS A CA 1
ATOM 1523 C C . LYS A 1 200 ? -22.579 -6.966 0.617 1.00 85.94 200 LYS A C 1
ATOM 1525 O O . LYS A 1 200 ? -22.115 -8.020 1.056 1.00 85.94 200 LYS A O 1
ATOM 1530 N N . LEU A 1 201 ? -22.269 -6.499 -0.594 1.00 84.38 201 LEU A N 1
ATOM 1531 C CA . LEU A 1 201 ? -21.320 -7.166 -1.489 1.00 84.38 201 LEU A CA 1
ATOM 1532 C C . LEU A 1 201 ? -19.904 -7.168 -0.895 1.00 84.38 201 LEU A C 1
ATOM 1534 O O . LEU A 1 201 ? -19.243 -8.205 -0.876 1.00 84.38 201 LEU A O 1
ATOM 1538 N N . ALA A 1 202 ? -19.468 -6.031 -0.354 1.00 83.12 202 ALA A N 1
ATOM 1539 C CA . ALA A 1 202 ? -18.179 -5.896 0.306 1.00 83.12 202 ALA A CA 1
ATOM 1540 C C . ALA A 1 202 ? -18.106 -6.775 1.567 1.00 83.12 202 ALA A C 1
ATOM 1542 O O . ALA A 1 202 ? -17.108 -7.464 1.776 1.00 83.12 202 ALA A O 1
ATOM 1543 N N . LEU A 1 203 ? -19.175 -6.836 2.371 1.00 84.50 203 LEU A N 1
ATOM 1544 C CA . LEU A 1 203 ? -19.246 -7.723 3.533 1.00 84.50 203 LEU A CA 1
ATOM 1545 C C . LEU A 1 203 ? -19.090 -9.184 3.103 1.00 84.50 203 LEU A C 1
ATOM 1547 O O . LEU A 1 203 ? -18.272 -9.890 3.682 1.00 84.50 203 LEU A O 1
ATOM 1551 N N . LYS A 1 204 ? -19.789 -9.616 2.043 1.00 83.88 204 LYS A N 1
ATOM 1552 C CA . LYS A 1 204 ? -19.660 -10.969 1.473 1.00 83.88 204 LYS A CA 1
ATOM 1553 C C . LYS A 1 204 ? -18.247 -11.247 0.949 1.00 83.88 204 LYS A C 1
ATOM 1555 O O . LYS A 1 204 ? -17.740 -12.351 1.125 1.00 83.88 204 LYS A O 1
ATOM 1560 N N . TYR A 1 205 ? -17.601 -10.258 0.333 1.00 79.81 205 TYR A N 1
ATOM 1561 C CA . TYR A 1 205 ? -16.209 -10.356 -0.108 1.00 79.81 205 TYR A CA 1
ATOM 1562 C C . TYR A 1 205 ? -15.239 -10.532 1.071 1.00 79.81 205 TYR A C 1
ATOM 1564 O O . TYR A 1 205 ? -14.313 -11.337 0.994 1.00 79.81 205 TYR A O 1
ATOM 1572 N N . HIS A 1 206 ? -15.470 -9.834 2.186 1.00 73.38 206 HIS A N 1
ATOM 1573 C CA . HIS A 1 206 ? -14.610 -9.905 3.367 1.00 73.38 206 HIS A CA 1
ATOM 1574 C C . HIS A 1 206 ? -14.890 -11.101 4.290 1.00 73.38 206 HIS A C 1
ATOM 1576 O O . HIS A 1 206 ? -13.955 -11.575 4.942 1.00 73.38 206 HIS A O 1
ATOM 1582 N N . SER A 1 207 ? -16.129 -11.595 4.346 1.00 72.62 207 SER A N 1
ATOM 1583 C CA . SER A 1 207 ? -16.537 -12.713 5.206 1.00 72.62 207 SER A CA 1
ATOM 1584 C C . SER A 1 207 ? -16.453 -14.081 4.525 1.00 72.62 207 SER A C 1
ATOM 1586 O O . SER A 1 207 ? -16.314 -15.089 5.215 1.00 72.62 207 SER A O 1
ATOM 1588 N N . SER A 1 208 ? -16.489 -14.147 3.188 1.00 72.25 208 SER A N 1
ATOM 1589 C CA . SER A 1 208 ? -16.431 -15.422 2.466 1.00 72.25 208 SER A CA 1
ATOM 1590 C C . SER A 1 208 ? -15.034 -16.056 2.534 1.00 72.25 208 SER A C 1
ATOM 1592 O O . SER A 1 208 ? -14.074 -15.453 2.043 1.00 72.25 208 SER A O 1
ATOM 1594 N N . PRO A 1 209 ? -14.896 -17.297 3.041 1.00 61.44 209 PRO A N 1
ATOM 1595 C CA . PRO A 1 209 ? -13.612 -18.001 3.077 1.00 61.44 209 PRO A CA 1
ATOM 1596 C C . PRO A 1 209 ? -13.041 -18.265 1.674 1.00 61.44 209 PRO A C 1
ATOM 1598 O O . PRO A 1 209 ? -11.827 -18.279 1.498 1.00 61.44 209 PRO A O 1
ATOM 1601 N N . TYR A 1 210 ? -13.894 -18.386 0.651 1.00 57.25 210 TYR A N 1
ATOM 1602 C CA . TYR A 1 210 ? -13.467 -18.598 -0.737 1.00 57.25 210 TYR A CA 1
ATOM 1603 C C . TYR A 1 210 ? -12.912 -17.325 -1.393 1.00 57.25 210 TYR A C 1
ATOM 1605 O O . TYR A 1 210 ? -11.982 -17.393 -2.193 1.00 57.25 210 TYR A O 1
ATOM 1613 N N . LEU A 1 211 ? -13.446 -16.150 -1.037 1.00 57.53 211 LEU A N 1
ATOM 1614 C CA . LEU A 1 211 ? -12.995 -14.863 -1.588 1.00 57.53 211 LEU A CA 1
ATOM 1615 C C . LEU A 1 211 ? -11.804 -14.274 -0.817 1.00 57.53 211 LEU A C 1
ATOM 1617 O O . LEU A 1 211 ? -11.105 -13.408 -1.341 1.00 57.53 211 LEU A O 1
ATOM 1621 N N . GLN A 1 212 ? -11.493 -14.796 0.377 1.00 53.56 212 GLN A N 1
ATOM 1622 C CA . GLN A 1 212 ? -10.265 -14.453 1.104 1.00 53.56 212 GLN A CA 1
ATOM 1623 C C . GLN A 1 212 ? -8.993 -14.758 0.296 1.00 53.56 212 GLN A C 1
ATOM 1625 O O . GLN A 1 212 ? -8.012 -14.027 0.425 1.00 53.56 212 GLN A O 1
ATOM 1630 N N . ILE A 1 213 ? -9.020 -15.776 -0.572 1.00 48.84 213 ILE A N 1
ATOM 1631 C CA . ILE A 1 213 ? -7.897 -16.151 -1.450 1.00 48.84 213 ILE A CA 1
ATOM 1632 C C . ILE A 1 213 ? -7.600 -15.036 -2.470 1.00 48.84 213 ILE A C 1
ATOM 1634 O O . ILE A 1 213 ? -6.442 -14.704 -2.717 1.00 48.84 213 ILE A O 1
ATOM 1638 N N . LEU A 1 214 ? -8.643 -14.392 -3.004 1.00 48.25 214 LEU A N 1
ATOM 1639 C CA . LEU A 1 214 ? -8.531 -13.286 -3.967 1.00 48.25 214 LEU A CA 1
ATOM 1640 C C . LEU A 1 214 ? -8.121 -11.961 -3.318 1.00 48.25 214 LEU A C 1
ATOM 1642 O O . LEU A 1 214 ? -7.737 -11.021 -4.009 1.00 48.25 214 LEU A O 1
ATOM 1646 N N . ARG A 1 215 ? -8.156 -11.883 -1.985 1.00 53.59 215 ARG A N 1
ATOM 1647 C CA . ARG A 1 215 ? -7.807 -10.671 -1.245 1.00 53.59 215 ARG A CA 1
ATOM 1648 C C . ARG A 1 215 ? -6.312 -10.351 -1.306 1.00 53.59 215 ARG A C 1
ATOM 1650 O O . ARG A 1 215 ? -5.948 -9.212 -1.045 1.00 53.59 215 ARG A O 1
ATOM 1657 N N . ASN A 1 216 ? -5.455 -11.321 -1.650 1.00 43.97 216 ASN A N 1
ATOM 1658 C CA . ASN A 1 216 ? -4.001 -11.145 -1.663 1.00 43.97 216 ASN A CA 1
ATOM 1659 C C . ASN A 1 216 ? -3.269 -11.931 -2.781 1.00 43.97 216 ASN A C 1
ATOM 1661 O O . ASN A 1 216 ? -2.430 -12.783 -2.472 1.00 43.97 216 ASN A O 1
ATOM 1665 N N . PRO A 1 217 ? -3.455 -11.617 -4.077 1.00 35.44 217 PRO A N 1
ATOM 1666 C CA . PRO A 1 217 ? -2.621 -12.200 -5.135 1.00 35.44 217 PRO A CA 1
ATOM 1667 C C . PRO A 1 217 ? -1.131 -11.818 -4.991 1.00 35.44 217 PRO A C 1
ATOM 1669 O O . PRO A 1 217 ? -0.251 -12.570 -5.396 1.00 35.44 217 PRO A O 1
ATOM 1672 N N . LEU A 1 218 ? -0.817 -10.693 -4.333 1.00 36.53 218 LEU A N 1
ATOM 1673 C CA . LEU A 1 218 ? 0.558 -10.223 -4.110 1.00 36.53 218 LEU A CA 1
ATOM 1674 C C . LEU A 1 218 ? 1.216 -10.726 -2.809 1.00 36.53 218 LEU A C 1
ATOM 1676 O O . LEU A 1 218 ? 2.403 -10.478 -2.604 1.00 36.53 218 LEU A O 1
ATOM 1680 N N . TYR A 1 219 ? 0.520 -11.494 -1.957 1.00 40.34 219 TYR A N 1
ATOM 1681 C CA . TYR A 1 219 ? 1.210 -12.244 -0.890 1.00 40.34 219 TYR A CA 1
ATOM 1682 C C . TYR A 1 219 ? 2.007 -13.430 -1.448 1.00 40.34 219 TYR A C 1
ATOM 1684 O O . TYR A 1 219 ? 3.008 -13.817 -0.847 1.00 40.34 219 TYR A O 1
ATOM 1692 N N . PHE A 1 220 ? 1.646 -13.947 -2.628 1.00 30.91 220 PHE A N 1
ATOM 1693 C CA . PHE A 1 220 ? 2.431 -14.973 -3.320 1.00 30.91 220 PHE A CA 1
ATOM 1694 C C . PHE A 1 220 ? 3.825 -14.471 -3.733 1.00 30.91 220 PHE A C 1
ATOM 1696 O O . PHE A 1 220 ? 4.779 -15.244 -3.729 1.00 30.91 220 PHE A O 1
ATOM 1703 N N . ALA A 1 221 ? 3.978 -13.167 -3.998 1.00 30.20 221 ALA A N 1
ATOM 1704 C CA . ALA A 1 221 ? 5.279 -12.556 -4.275 1.00 30.20 221 ALA A CA 1
ATOM 1705 C C . ALA A 1 221 ? 6.125 -12.346 -3.003 1.00 30.20 221 ALA A C 1
ATOM 1707 O O . ALA A 1 221 ? 7.347 -12.421 -3.064 1.00 30.20 221 ALA A O 1
ATOM 1708 N N . ARG A 1 222 ? 5.499 -12.161 -1.829 1.00 32.47 222 ARG A N 1
ATOM 1709 C CA . ARG A 1 222 ? 6.212 -12.103 -0.535 1.00 32.47 222 ARG A CA 1
ATOM 1710 C C . ARG A 1 222 ? 6.636 -13.491 -0.040 1.00 32.47 222 ARG A C 1
ATOM 1712 O O . ARG A 1 222 ? 7.597 -13.594 0.710 1.00 32.47 222 ARG A O 1
ATOM 1719 N N . ALA A 1 223 ? 5.939 -14.541 -0.475 1.00 31.94 223 ALA A N 1
ATOM 1720 C CA . ALA A 1 223 ? 6.203 -15.924 -0.089 1.00 31.94 223 ALA A CA 1
ATOM 1721 C C . ALA A 1 223 ? 7.271 -16.635 -0.943 1.00 31.94 223 ALA A C 1
ATOM 1723 O O . ALA A 1 223 ? 7.676 -17.736 -0.577 1.00 31.94 223 ALA A O 1
ATOM 1724 N N . ARG A 1 224 ? 7.727 -16.061 -2.072 1.00 32.41 224 ARG A N 1
ATOM 1725 C CA . ARG A 1 224 ? 8.584 -16.803 -3.022 1.00 32.41 224 ARG A CA 1
ATOM 1726 C C . ARG A 1 224 ? 9.862 -16.125 -3.518 1.00 32.41 224 ARG A C 1
ATOM 1728 O O . ARG A 1 224 ? 10.527 -16.682 -4.382 1.00 32.41 224 ARG A O 1
ATOM 1735 N N . GLY A 1 225 ? 10.275 -14.994 -2.956 1.00 30.88 225 GLY A N 1
ATOM 1736 C CA . GLY A 1 225 ? 11.598 -14.450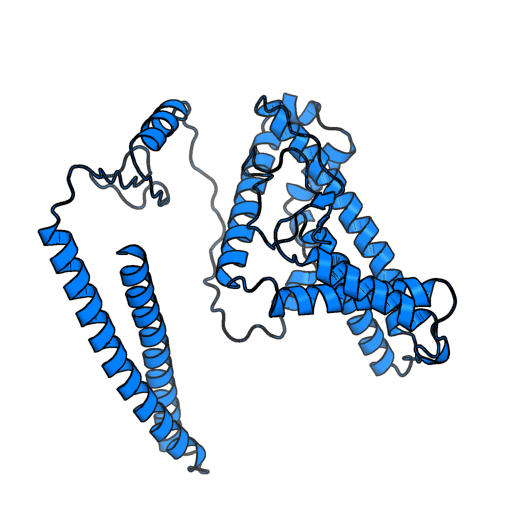 -3.268 1.00 30.88 225 GLY A CA 1
ATOM 1737 C C . GLY A 1 225 ? 11.870 -13.137 -2.557 1.00 30.88 225 GLY A C 1
ATOM 1738 O O . GLY A 1 225 ? 11.125 -12.184 -2.732 1.00 30.88 225 GLY A O 1
ATOM 1739 N N . MET A 1 226 ? 12.958 -13.096 -1.785 1.00 29.47 226 MET A N 1
ATOM 1740 C CA . MET A 1 226 ? 13.435 -11.969 -0.962 1.00 29.47 226 MET A CA 1
ATOM 1741 C C . MET A 1 226 ? 12.819 -11.818 0.442 1.00 29.47 226 MET A C 1
ATOM 1743 O O . MET A 1 226 ? 12.702 -10.710 0.961 1.00 29.47 226 MET A O 1
ATOM 1747 N N . SER A 1 227 ? 12.523 -12.931 1.119 1.00 27.20 227 SER A N 1
ATOM 1748 C CA . SER A 1 227 ? 12.476 -12.976 2.587 1.00 27.20 227 SER A CA 1
ATOM 1749 C C . SER A 1 227 ? 13.685 -13.752 3.115 1.00 27.20 227 SER A C 1
ATOM 1751 O O . SER A 1 227 ? 13.606 -14.948 3.391 1.00 27.20 227 SER A O 1
ATOM 1753 N N . GLY A 1 228 ? 14.825 -13.075 3.240 1.00 25.64 228 GLY A N 1
ATOM 1754 C CA . GLY A 1 228 ? 15.887 -13.561 4.112 1.00 25.64 228 GLY A CA 1
ATOM 1755 C C . GLY A 1 228 ? 15.380 -13.535 5.555 1.00 25.64 228 GLY A C 1
ATOM 1756 O O . GLY A 1 228 ? 15.124 -12.464 6.093 1.00 25.64 228 GLY A O 1
ATOM 1757 N N . MET A 1 229 ? 15.203 -14.723 6.134 1.00 28.00 229 MET A N 1
ATOM 1758 C CA . MET A 1 229 ? 15.083 -14.996 7.572 1.00 28.00 229 MET A CA 1
ATOM 1759 C C . MET A 1 229 ? 13.932 -14.295 8.314 1.00 28.00 229 MET A C 1
ATOM 1761 O O . MET A 1 229 ? 14.104 -13.341 9.066 1.00 28.00 229 MET A O 1
ATOM 1765 N N . SER A 1 230 ? 12.742 -14.876 8.195 1.00 23.14 230 SER A N 1
ATOM 1766 C CA . SER A 1 230 ? 11.719 -14.815 9.239 1.00 23.14 230 SER A CA 1
ATOM 1767 C C . SER A 1 230 ? 11.114 -16.208 9.342 1.00 23.14 230 SER A C 1
ATOM 1769 O O . SER A 1 230 ? 10.262 -16.573 8.534 1.00 23.14 230 SER A O 1
ATOM 1771 N N . SER A 1 231 ? 11.589 -17.002 10.301 1.00 25.52 231 SER A N 1
ATOM 1772 C CA . SER A 1 231 ? 10.997 -18.284 10.673 1.00 25.52 231 SER A CA 1
ATOM 1773 C C . SER A 1 231 ? 9.571 -18.047 11.178 1.00 25.52 231 SER A C 1
ATOM 1775 O O . SER A 1 231 ? 9.332 -17.710 12.334 1.00 25.52 231 SER A O 1
ATOM 1777 N N . GLY A 1 232 ? 8.603 -18.168 10.273 1.00 26.48 232 GLY A N 1
ATOM 1778 C CA . GLY A 1 232 ? 7.192 -18.179 10.617 1.00 26.48 232 GLY A CA 1
ATOM 1779 C C . GLY A 1 232 ? 6.850 -19.496 11.300 1.00 26.48 232 GLY A C 1
ATOM 1780 O O . GLY A 1 232 ? 6.802 -20.534 10.642 1.00 26.48 232 GLY A O 1
ATOM 1781 N N . GLN A 1 233 ? 6.595 -19.441 12.607 1.00 27.58 233 GLN A N 1
ATOM 1782 C CA . GLN A 1 233 ? 5.813 -20.459 13.301 1.00 27.58 233 GLN A CA 1
ATOM 1783 C C . GLN A 1 233 ? 4.491 -20.648 12.551 1.00 27.58 233 GLN A C 1
ATOM 1785 O O . GLN A 1 233 ? 3.678 -19.731 12.424 1.00 27.58 233 GLN A O 1
ATOM 1790 N N . GLN A 1 234 ? 4.310 -21.855 12.029 1.00 26.42 234 GLN A N 1
ATOM 1791 C CA . GLN A 1 234 ? 3.040 -22.355 11.535 1.00 26.42 234 GLN A CA 1
ATOM 1792 C C . GLN A 1 234 ? 2.046 -22.339 12.701 1.00 26.42 234 GLN A C 1
ATOM 1794 O O . GLN A 1 234 ? 2.238 -23.053 13.683 1.00 26.42 234 GLN A O 1
ATOM 1799 N N . HIS A 1 235 ? 0.986 -21.536 12.608 1.00 27.92 235 HIS A N 1
ATOM 1800 C CA . HIS A 1 235 ? -0.157 -21.692 13.498 1.00 27.92 235 HIS A CA 1
ATOM 1801 C C . HIS A 1 235 ? -1.276 -22.454 12.802 1.00 27.92 235 HIS A C 1
ATOM 1803 O O . HIS A 1 235 ? -1.732 -22.105 11.714 1.00 27.92 235 HIS A O 1
ATOM 1809 N N . ALA A 1 236 ? -1.653 -23.525 13.494 1.00 24.98 236 ALA A N 1
ATOM 1810 C CA . ALA A 1 236 ? -2.709 -24.461 13.203 1.00 24.98 236 ALA A CA 1
ATOM 1811 C C . ALA A 1 236 ? -4.074 -23.790 12.976 1.00 24.98 236 ALA A C 1
ATOM 1813 O O . ALA A 1 236 ? -4.392 -22.727 13.510 1.00 24.98 236 ALA A O 1
ATOM 1814 N N . THR A 1 237 ? -4.880 -24.491 12.187 1.00 23.45 237 THR A N 1
ATOM 1815 C CA . THR A 1 237 ? -6.325 -24.343 11.985 1.00 23.45 237 THR A CA 1
ATOM 1816 C C . THR A 1 237 ? -7.097 -23.996 13.268 1.00 23.45 237 THR A C 1
ATOM 1818 O O . THR A 1 237 ? -6.907 -24.675 14.277 1.00 23.45 237 THR A O 1
ATOM 1821 N N . PRO A 1 238 ? -8.012 -23.004 13.253 1.00 27.83 238 PRO A N 1
ATOM 1822 C CA . PRO A 1 238 ? -8.847 -22.702 14.408 1.00 27.83 238 PRO A CA 1
ATOM 1823 C C . PRO A 1 238 ? -10.051 -23.651 14.463 1.00 27.83 238 PRO A C 1
ATOM 1825 O O . PRO A 1 238 ? -10.941 -23.594 13.613 1.00 27.83 238 PRO A O 1
ATOM 1828 N N . SER A 1 239 ? -10.083 -24.506 15.483 1.00 22.72 239 SER A N 1
ATOM 1829 C CA . SER A 1 239 ? -11.293 -25.184 15.936 1.00 22.72 239 SER A CA 1
ATOM 1830 C C . SER A 1 239 ? -12.216 -24.186 16.644 1.00 22.72 239 SER A C 1
ATOM 1832 O O . SER A 1 239 ? -11.807 -23.339 17.436 1.00 22.72 239 SER A O 1
ATOM 1834 N N . SER A 1 240 ? -13.490 -24.267 16.291 1.00 33.78 240 SER A N 1
ATOM 1835 C CA . SER A 1 240 ? -14.603 -23.457 16.768 1.00 33.78 240 SER A CA 1
ATOM 1836 C C . SER A 1 240 ? -15.102 -23.913 18.144 1.00 33.78 240 SER A C 1
ATOM 1838 O O . SER A 1 240 ? -15.648 -25.011 18.224 1.00 33.78 240 SER A O 1
ATOM 1840 N N . ARG A 1 241 ? -14.994 -23.068 19.182 1.00 31.55 241 ARG A N 1
ATOM 1841 C CA . ARG A 1 241 ? -15.947 -22.913 20.316 1.00 31.55 241 ARG A CA 1
ATOM 1842 C C . ARG A 1 241 ? -15.314 -22.116 21.466 1.00 31.55 241 ARG A C 1
ATOM 1844 O O . ARG A 1 241 ? -14.299 -22.552 21.981 1.00 31.55 241 ARG A O 1
ATOM 1851 N N . ALA A 1 242 ? -15.949 -21.007 21.859 1.00 25.61 242 ALA A N 1
ATOM 1852 C CA . ALA A 1 242 ? -15.976 -20.414 23.215 1.00 25.61 242 ALA A CA 1
ATOM 1853 C C . ALA A 1 242 ? -16.801 -19.100 23.142 1.00 25.61 242 ALA A C 1
ATOM 1855 O O . ALA A 1 242 ? -16.374 -18.141 22.502 1.00 25.61 242 ALA A O 1
ATOM 1856 N N . SER A 1 24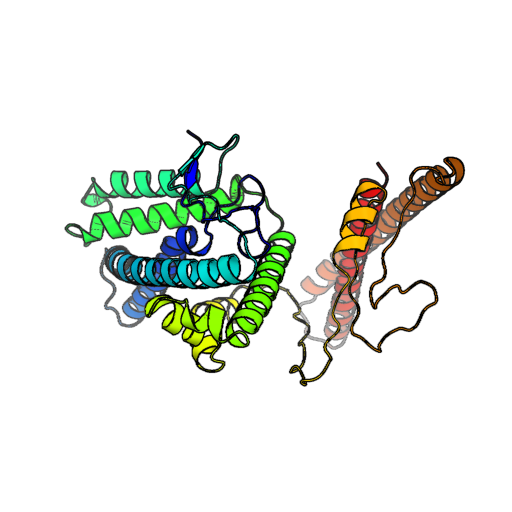3 ? -18.117 -19.152 23.411 1.00 28.81 243 SER A N 1
ATOM 1857 C CA . SER A 1 243 ? -18.791 -18.636 24.634 1.00 28.81 243 SER A CA 1
ATOM 1858 C C . SER A 1 243 ? -18.622 -17.116 24.834 1.00 28.81 243 SER A C 1
ATOM 1860 O O . SER A 1 243 ? -17.554 -16.651 25.200 1.00 28.81 243 SER A O 1
ATOM 1862 N N . GLN A 1 244 ? -19.562 -16.267 24.397 1.00 30.64 244 GLN A N 1
ATOM 1863 C CA . GLN A 1 244 ? -20.719 -15.763 25.171 1.00 30.64 244 GLN A CA 1
ATOM 1864 C C . GLN A 1 244 ? -20.404 -15.394 26.635 1.00 30.64 244 GLN A C 1
ATOM 1866 O O . GLN A 1 244 ? -20.220 -16.270 27.469 1.00 30.64 244 GLN A O 1
ATOM 1871 N N . GLY A 1 245 ? -20.439 -14.089 26.924 1.00 27.11 245 GLY A N 1
ATOM 1872 C CA . GLY A 1 245 ? -20.457 -13.495 28.263 1.00 27.11 245 GLY A CA 1
ATOM 1873 C C . GLY A 1 245 ? -20.740 -11.983 28.169 1.00 27.11 245 GLY A C 1
ATOM 1874 O O . GLY A 1 245 ? -19.944 -11.278 27.548 1.00 27.11 245 GLY A O 1
ATOM 1875 N N . PRO A 1 246 ? -21.878 -11.476 28.683 1.00 36.94 246 PRO A N 1
ATOM 1876 C CA . PRO A 1 246 ? -22.246 -10.059 28.657 1.00 36.94 246 PRO A CA 1
ATOM 1877 C C . PRO A 1 246 ? -21.785 -9.317 29.931 1.00 36.94 246 PRO A C 1
ATOM 1879 O O . PRO A 1 246 ? -21.696 -9.917 30.994 1.00 36.94 246 PRO A O 1
ATOM 1882 N N . ALA A 1 247 ? -21.574 -7.999 29.808 1.00 34.00 247 ALA A N 1
ATOM 1883 C CA . ALA A 1 247 ? -21.342 -7.008 30.877 1.00 34.00 247 ALA A CA 1
ATOM 1884 C C . ALA A 1 247 ? -19.950 -6.971 31.548 1.00 34.00 247 ALA A C 1
ATOM 1886 O O . ALA A 1 247 ? -19.787 -7.488 32.641 1.00 34.00 247 ALA A O 1
ATOM 1887 N N . LEU A 1 248 ? -18.968 -6.267 30.958 1.00 37.53 248 LEU A N 1
ATOM 1888 C CA . LEU A 1 248 ? -17.706 -5.904 31.649 1.00 37.53 248 LEU A CA 1
ATOM 1889 C C . LEU A 1 248 ? -17.040 -4.596 31.147 1.00 37.53 248 LEU A C 1
ATOM 1891 O O . LEU A 1 248 ? -15.895 -4.308 31.479 1.00 37.53 248 LEU A O 1
ATOM 1895 N N . SER A 1 249 ? -17.730 -3.766 30.354 1.00 46.84 249 SER A N 1
ATOM 1896 C CA . SER A 1 249 ? -17.139 -2.544 29.774 1.00 46.84 249 SER A CA 1
ATOM 1897 C C . SER A 1 249 ? -16.995 -1.371 30.756 1.00 46.84 249 SER A C 1
ATOM 1899 O O . SER A 1 249 ? -16.162 -0.500 30.527 1.00 46.84 249 SER A O 1
ATOM 1901 N N . SER A 1 250 ? -17.753 -1.337 31.856 1.00 43.25 250 SER A N 1
ATOM 1902 C CA . SER A 1 250 ? -17.759 -0.204 32.796 1.00 43.25 250 SER A CA 1
ATOM 1903 C C . SER A 1 250 ? -16.635 -0.241 33.842 1.00 43.25 250 SER A C 1
ATOM 1905 O O . SER A 1 250 ? -16.102 0.811 34.187 1.00 43.25 250 SER A O 1
ATOM 1907 N N . SER A 1 251 ? -16.222 -1.421 34.320 1.00 47.62 251 SER A N 1
ATOM 1908 C CA . SER A 1 251 ? -15.135 -1.552 35.311 1.00 47.62 251 SER A CA 1
ATOM 1909 C C . SER A 1 251 ? -13.758 -1.272 34.704 1.00 47.62 251 SER A C 1
ATOM 1911 O O . SER A 1 251 ? -12.947 -0.565 35.294 1.00 47.62 251 SER A O 1
ATOM 1913 N N . LEU A 1 252 ? -13.531 -1.730 33.470 1.00 46.62 252 LEU A N 1
ATOM 1914 C CA . LEU A 1 252 ? -12.310 -1.467 32.705 1.00 46.62 252 LEU A CA 1
ATOM 1915 C C . LEU A 1 252 ? -12.079 0.027 32.454 1.00 46.62 252 LEU A C 1
ATOM 1917 O O . LEU A 1 252 ? -10.946 0.500 32.509 1.00 46.62 252 LEU A O 1
ATOM 1921 N N . GLN A 1 253 ? -13.152 0.784 32.219 1.00 48.25 253 GLN A N 1
ATOM 1922 C CA . GLN A 1 253 ? -13.070 2.224 31.988 1.00 48.25 253 GLN A CA 1
ATOM 1923 C C . GLN A 1 253 ? -12.725 2.987 33.279 1.00 48.25 253 GLN A C 1
ATOM 1925 O O . GLN A 1 253 ? -11.939 3.932 33.237 1.00 48.25 253 GLN A O 1
ATOM 1930 N N . ALA A 1 254 ? -13.230 2.533 34.432 1.00 51.69 254 ALA A N 1
ATOM 1931 C CA . ALA A 1 254 ? -12.888 3.097 35.739 1.00 51.69 254 ALA A CA 1
ATOM 1932 C C . ALA A 1 254 ? -11.431 2.803 36.152 1.00 51.69 254 ALA A C 1
ATOM 1934 O O . ALA A 1 254 ? -10.759 3.682 36.695 1.00 51.69 254 ALA A O 1
ATOM 1935 N N . ASP A 1 255 ? -10.912 1.612 35.840 1.00 45.12 255 ASP A N 1
ATOM 1936 C CA . ASP A 1 255 ? -9.549 1.216 36.218 1.00 45.12 255 ASP A CA 1
ATOM 1937 C C . ASP A 1 255 ? -8.463 1.896 35.365 1.00 45.12 255 ASP A C 1
ATOM 1939 O O . ASP A 1 255 ? -7.396 2.227 35.886 1.00 45.12 255 ASP A O 1
ATOM 1943 N N . THR A 1 256 ? -8.740 2.216 34.092 1.00 48.06 256 THR A N 1
ATOM 1944 C CA . THR A 1 256 ? -7.804 2.999 33.248 1.00 48.06 256 THR A CA 1
ATOM 1945 C C . THR A 1 256 ? -7.554 4.423 33.748 1.00 48.06 256 THR A C 1
ATOM 1947 O O . THR A 1 256 ? -6.544 5.024 33.391 1.00 48.06 256 THR A O 1
ATOM 1950 N N . ALA A 1 257 ? -8.441 4.966 34.589 1.00 47.88 257 ALA A N 1
ATOM 1951 C CA . ALA A 1 257 ? -8.265 6.290 35.179 1.00 47.88 257 ALA A CA 1
ATOM 1952 C C . ALA A 1 257 ? -7.317 6.290 36.395 1.00 47.88 257 ALA A C 1
ATOM 1954 O O . ALA A 1 257 ? -6.826 7.351 36.776 1.00 47.88 257 ALA A O 1
ATOM 1955 N N . LYS A 1 258 ? -7.060 5.125 37.013 1.00 42.19 258 LYS A N 1
ATOM 1956 C CA . LYS A 1 258 ? -6.220 4.991 38.219 1.00 42.19 258 LYS A CA 1
ATOM 1957 C C . LYS A 1 258 ? -4.923 4.210 38.003 1.00 42.19 258 LYS A C 1
ATOM 1959 O O . LYS A 1 258 ? -3.968 4.453 38.735 1.00 42.19 258 LYS A O 1
ATOM 1964 N N . PHE A 1 259 ? -4.872 3.301 37.029 1.00 41.53 259 PHE A N 1
ATOM 1965 C CA . PHE A 1 259 ? -3.740 2.394 36.825 1.00 41.53 259 PHE A CA 1
ATOM 1966 C C . PHE A 1 259 ? -3.260 2.388 35.372 1.00 41.53 259 PHE A C 1
ATOM 1968 O O . PHE A 1 259 ? -4.055 2.455 34.432 1.00 41.53 259 PHE A O 1
ATOM 1975 N N . THR A 1 260 ? -1.951 2.218 35.177 1.00 42.25 260 THR A N 1
ATOM 1976 C CA . THR A 1 260 ? -1.384 1.910 33.859 1.00 42.25 260 THR A CA 1
ATOM 1977 C C . THR A 1 260 ? -1.601 0.426 33.574 1.00 42.25 260 THR A C 1
ATOM 1979 O O . THR A 1 260 ? -0.882 -0.426 34.088 1.00 42.25 260 THR A O 1
ATOM 1982 N N . LEU A 1 261 ? -2.617 0.106 32.774 1.00 41.22 261 LEU A N 1
ATOM 1983 C CA . LEU A 1 261 ? -2.993 -1.272 32.454 1.00 41.22 261 LEU A CA 1
ATOM 1984 C C . LEU A 1 261 ? -2.176 -1.825 31.280 1.00 41.22 261 LEU A C 1
ATOM 1986 O O . LEU A 1 261 ? -2.342 -1.401 30.136 1.00 41.22 261 LEU A O 1
ATOM 1990 N N . ILE A 1 262 ? -1.338 -2.827 31.552 1.00 42.94 262 ILE A N 1
ATOM 1991 C CA . ILE A 1 262 ? -0.748 -3.690 30.521 1.00 42.94 262 ILE A CA 1
ATOM 1992 C C . ILE A 1 262 ? -1.589 -4.966 30.455 1.00 42.94 262 ILE A C 1
ATOM 1994 O O . ILE A 1 262 ? -1.614 -5.744 31.410 1.00 42.94 262 ILE A O 1
ATOM 1998 N N . GLN A 1 263 ? -2.290 -5.172 29.337 1.00 45.88 263 GLN A N 1
ATOM 1999 C CA . GLN A 1 263 ? -3.117 -6.358 29.105 1.00 45.88 263 GLN A CA 1
ATOM 2000 C C . GLN A 1 263 ? -2.371 -7.382 28.249 1.00 45.88 263 GLN A C 1
ATOM 2002 O O . GLN A 1 263 ? -1.923 -7.074 27.144 1.00 45.88 263 GLN A O 1
ATOM 2007 N N . ILE A 1 264 ? -2.271 -8.611 28.754 1.00 43.00 264 ILE A N 1
ATOM 2008 C CA . ILE A 1 264 ? -1.761 -9.770 28.017 1.00 43.00 264 ILE A CA 1
ATOM 2009 C C . ILE A 1 264 ? -2.892 -10.806 27.974 1.00 43.00 264 ILE A C 1
ATOM 2011 O O . ILE A 1 264 ? -3.342 -11.272 29.021 1.00 43.00 264 ILE A O 1
ATOM 2015 N N . GLU A 1 265 ? -3.388 -11.121 26.772 1.00 38.62 265 GLU A N 1
ATOM 2016 C CA . GLU A 1 265 ? -4.449 -12.119 26.563 1.00 38.62 265 GLU A CA 1
ATOM 2017 C C . GLU A 1 265 ? -3.856 -13.533 26.492 1.00 38.62 265 GLU A C 1
ATOM 2019 O O . GLU A 1 265 ? -2.919 -13.787 25.730 1.00 38.62 265 GLU A O 1
ATOM 2024 N N . PHE A 1 266 ? -4.450 -14.464 27.239 1.00 40.22 266 PHE A N 1
ATOM 2025 C CA . PHE A 1 266 ? -4.201 -15.901 27.126 1.00 40.22 266 PHE A CA 1
ATOM 2026 C C . PHE A 1 266 ? -5.457 -16.592 26.583 1.00 40.22 266 PHE A C 1
ATOM 2028 O O . PHE A 1 266 ? -6.568 -16.075 26.710 1.00 40.22 266 PHE A O 1
ATOM 2035 N N . LYS A 1 267 ? -5.298 -17.754 25.940 1.00 36.69 267 LYS A N 1
ATOM 2036 C CA . LYS A 1 267 ? -6.449 -18.578 25.552 1.00 36.69 267 LYS A CA 1
ATOM 2037 C C . LYS A 1 267 ? -7.147 -19.073 26.819 1.00 36.69 267 LYS A C 1
ATOM 2039 O O . LYS A 1 267 ? -6.476 -19.461 27.774 1.00 36.69 267 LYS A O 1
ATOM 2044 N N . ALA A 1 268 ? -8.480 -19.049 26.814 1.00 42.06 268 ALA A N 1
ATOM 2045 C CA . ALA A 1 268 ? -9.262 -19.660 27.880 1.00 42.06 268 ALA A CA 1
ATOM 2046 C C . ALA A 1 268 ? -8.827 -21.129 28.037 1.00 42.06 268 ALA A C 1
ATOM 2048 O O . ALA A 1 268 ? -8.675 -21.820 27.030 1.00 42.06 268 ALA A O 1
ATOM 2049 N N . ASP A 1 269 ? -8.600 -21.533 29.288 1.00 48.03 269 ASP A N 1
ATOM 2050 C CA . ASP A 1 269 ? -8.197 -22.867 29.767 1.00 48.03 269 ASP A CA 1
ATOM 2051 C C . ASP A 1 269 ? -6.686 -23.174 29.867 1.00 48.03 269 ASP A C 1
ATOM 2053 O O . ASP A 1 269 ? -6.333 -24.180 30.478 1.00 48.03 269 ASP A O 1
ATOM 2057 N N . ASP A 1 270 ? -5.775 -22.319 29.380 1.00 41.28 270 ASP A N 1
ATOM 2058 C CA . ASP A 1 270 ? -4.329 -22.638 29.425 1.00 41.28 270 ASP A CA 1
ATOM 2059 C C . ASP A 1 270 ? -3.660 -22.345 30.786 1.00 41.28 270 ASP A C 1
ATOM 2061 O O . ASP A 1 270 ? -2.625 -22.930 31.107 1.00 41.28 270 ASP A O 1
ATOM 2065 N N . LEU A 1 271 ? -4.228 -21.455 31.607 1.00 45.75 271 LEU A N 1
ATOM 2066 C CA . LEU A 1 271 ? -3.672 -21.050 32.903 1.00 45.75 271 LEU A CA 1
ATOM 2067 C C . LEU A 1 271 ? -4.809 -20.708 33.872 1.00 45.75 271 LEU A C 1
ATOM 2069 O O . LEU A 1 271 ? -5.661 -19.894 33.549 1.00 45.75 271 LEU A O 1
ATOM 2073 N N . THR A 1 272 ? -4.803 -21.268 35.079 1.00 42.22 272 THR A N 1
ATOM 2074 C CA . THR A 1 272 ? -5.614 -20.802 36.218 1.00 42.22 272 THR A CA 1
ATOM 2075 C C . THR A 1 272 ? -4.662 -20.381 37.325 1.00 42.22 272 THR A C 1
ATOM 2077 O O . THR A 1 272 ? -4.030 -21.228 37.954 1.00 42.22 272 THR A O 1
ATOM 2080 N N . GLY A 1 273 ? -4.521 -19.075 37.536 1.00 44.72 273 GLY A N 1
ATOM 2081 C CA . GLY A 1 273 ? -3.698 -18.504 38.600 1.00 44.72 273 GLY A CA 1
ATOM 2082 C C . GLY A 1 273 ? -4.494 -17.492 39.428 1.00 44.72 273 GLY A C 1
ATOM 2083 O O . GLY A 1 273 ? -5.448 -16.917 38.903 1.00 44.72 273 GLY A O 1
ATOM 2084 N N . PRO A 1 274 ? -4.105 -17.251 40.693 1.00 42.91 274 PRO A N 1
ATOM 2085 C CA . PRO A 1 274 ? -4.791 -16.324 41.602 1.00 42.91 274 PRO A CA 1
ATOM 2086 C C . PRO A 1 274 ? -4.825 -14.865 41.104 1.00 42.91 274 PRO A C 1
ATOM 2088 O O . PRO A 1 274 ? -5.621 -14.076 41.600 1.00 42.91 274 PRO A O 1
ATOM 2091 N N . ASP A 1 275 ? -4.027 -14.529 40.083 1.00 49.59 275 ASP A N 1
ATOM 2092 C CA . ASP A 1 275 ? -3.900 -13.181 39.510 1.00 49.59 275 ASP A CA 1
ATOM 2093 C C . ASP A 1 275 ? -4.756 -12.958 38.243 1.00 49.59 275 ASP A C 1
ATOM 2095 O O . ASP A 1 275 ? -4.514 -12.009 37.491 1.00 49.59 275 ASP A O 1
ATOM 2099 N N . MET A 1 276 ? -5.686 -13.866 37.924 1.00 49.22 276 MET A N 1
ATOM 2100 C CA . MET A 1 276 ? -6.502 -13.770 36.709 1.00 49.22 276 MET A CA 1
ATOM 2101 C C . MET A 1 276 ? -7.901 -13.227 37.005 1.00 49.22 276 MET A C 1
ATOM 2103 O O . MET A 1 276 ? -8.751 -13.931 37.547 1.00 49.22 276 MET A O 1
ATOM 2107 N N . GLU A 1 277 ? -8.174 -11.997 36.572 1.00 52.03 277 GLU A N 1
ATOM 2108 C CA . GLU A 1 277 ? -9.520 -11.419 36.581 1.00 52.03 277 GLU A CA 1
ATOM 2109 C C . GLU A 1 277 ? -10.138 -11.568 35.178 1.00 52.03 277 GLU A C 1
ATOM 2111 O O . GLU A 1 277 ? -9.594 -11.088 34.185 1.00 52.03 277 GLU A O 1
ATOM 2116 N N . ALA A 1 278 ? -11.280 -12.258 35.078 1.00 52.41 278 ALA A N 1
ATOM 2117 C CA . ALA A 1 278 ? -12.071 -12.400 33.845 1.00 52.41 278 ALA A CA 1
ATOM 2118 C C . ALA A 1 278 ? -11.332 -12.989 32.613 1.00 52.41 278 ALA A C 1
ATOM 2120 O O . ALA A 1 278 ? -11.695 -12.691 31.478 1.00 52.41 278 ALA A O 1
ATOM 2121 N N . GLY A 1 279 ? -10.315 -13.839 32.815 1.00 46.31 279 GLY A N 1
ATOM 2122 C CA . GLY A 1 279 ? -9.518 -14.427 31.722 1.00 46.31 279 GLY A CA 1
ATOM 2123 C C . GLY A 1 279 ? -8.389 -13.524 31.212 1.00 46.31 279 GLY A C 1
ATOM 2124 O O . GLY A 1 279 ? -7.728 -13.852 30.226 1.00 46.31 279 GLY A O 1
ATOM 2125 N N . TYR A 1 280 ? -8.141 -12.407 31.899 1.00 43.72 280 TYR A N 1
ATOM 2126 C CA . TYR A 1 280 ? -7.067 -11.470 31.607 1.00 43.72 280 TYR A CA 1
ATOM 2127 C C . TYR A 1 280 ? -6.079 -11.426 32.772 1.00 43.72 280 TYR A C 1
ATOM 2129 O O . TYR A 1 280 ? -6.469 -11.444 33.941 1.00 43.72 280 TYR A O 1
ATOM 2137 N N . ARG A 1 281 ? -4.786 -11.297 32.457 1.00 45.44 281 ARG A N 1
ATOM 2138 C CA . ARG A 1 281 ? -3.796 -10.858 33.444 1.00 45.44 281 ARG A CA 1
ATOM 2139 C C . ARG A 1 281 ? -3.626 -9.352 33.294 1.00 45.44 281 ARG A C 1
ATOM 2141 O O . ARG A 1 281 ? -2.966 -8.881 32.368 1.00 45.44 281 ARG A O 1
ATOM 2148 N N . ALA A 1 282 ? -4.288 -8.605 34.169 1.00 46.06 282 ALA A N 1
ATOM 2149 C CA . ALA A 1 282 ? -4.149 -7.162 34.271 1.00 46.06 282 ALA A CA 1
ATOM 2150 C C . ALA A 1 282 ? -3.077 -6.849 35.318 1.00 46.06 282 ALA A C 1
ATOM 2152 O O . ALA A 1 282 ? -3.302 -7.020 36.514 1.00 46.06 282 ALA A O 1
ATOM 2153 N N . TYR A 1 283 ? -1.906 -6.386 34.882 1.00 46.06 283 TYR A N 1
ATOM 2154 C CA . TYR A 1 283 ? -0.926 -5.833 35.815 1.00 46.06 283 TYR A CA 1
ATOM 2155 C C . TYR A 1 283 ? -1.426 -4.457 36.267 1.00 46.06 283 TYR A C 1
ATOM 2157 O O . TYR A 1 283 ? -1.316 -3.478 35.530 1.00 46.06 283 TYR A O 1
ATOM 2165 N N . LYS A 1 284 ? -2.042 -4.403 37.454 1.00 46.56 284 LYS A N 1
ATOM 2166 C CA . LYS A 1 284 ? -2.451 -3.162 38.122 1.00 46.56 284 LYS A CA 1
ATOM 2167 C C . LYS A 1 284 ? -1.238 -2.619 38.880 1.00 46.56 284 LYS A C 1
ATOM 2169 O O . LYS A 1 284 ? -0.988 -3.005 40.015 1.00 46.56 284 LYS A O 1
ATOM 2174 N N . ASP A 1 285 ? -0.442 -1.781 38.224 1.00 45.28 285 ASP A N 1
ATOM 2175 C CA . ASP A 1 285 ? 0.701 -1.122 38.863 1.00 45.28 285 ASP A CA 1
ATOM 2176 C C . ASP A 1 285 ? 0.240 0.178 39.534 1.00 45.28 285 ASP A C 1
ATOM 2178 O O . ASP A 1 285 ? -0.279 1.080 38.869 1.00 45.28 285 ASP A O 1
ATOM 2182 N N . SER A 1 286 ? 0.389 0.257 40.858 1.00 48.31 286 SER A N 1
ATOM 2183 C CA . SER A 1 286 ? 0.057 1.444 41.643 1.00 48.31 286 SER A CA 1
ATOM 2184 C C . SER A 1 286 ? 1.331 2.250 41.900 1.00 48.31 286 SER A C 1
ATOM 2186 O O . SER A 1 286 ? 2.280 1.774 42.522 1.00 48.31 286 SER A O 1
ATOM 2188 N N . LEU A 1 287 ? 1.356 3.505 41.445 1.00 51.50 287 LEU A N 1
ATOM 2189 C CA . LEU A 1 287 ? 2.507 4.402 41.623 1.00 51.50 287 LEU A CA 1
ATOM 2190 C C . LEU A 1 287 ? 2.844 4.676 43.102 1.00 51.50 287 LEU A C 1
ATOM 2192 O O . LEU A 1 287 ? 3.956 5.098 43.398 1.00 51.50 287 LEU A O 1
ATOM 2196 N N . GLN A 1 288 ? 1.907 4.432 44.024 1.00 50.53 288 GLN A N 1
ATOM 2197 C CA . GLN A 1 288 ? 2.041 4.745 45.451 1.00 50.53 288 GLN A CA 1
ATOM 2198 C C . GLN A 1 288 ? 2.784 3.668 46.261 1.00 50.53 288 GLN A C 1
ATOM 2200 O O . GLN A 1 288 ? 3.204 3.943 47.378 1.00 50.53 288 GLN A O 1
ATOM 2205 N N . THR A 1 289 ? 2.967 2.459 45.716 1.00 54.62 289 THR A N 1
ATOM 2206 C CA . THR A 1 289 ? 3.599 1.316 46.411 1.00 54.62 289 THR A CA 1
ATOM 2207 C C . THR A 1 289 ? 5.037 1.037 45.963 1.00 54.62 289 THR A C 1
ATOM 2209 O O . THR A 1 289 ? 5.609 0.012 46.327 1.00 54.62 289 THR A O 1
ATOM 2212 N N . ARG A 1 290 ? 5.625 1.901 45.129 1.00 57.53 290 ARG A N 1
ATOM 2213 C CA . ARG A 1 290 ? 6.974 1.706 44.590 1.00 57.53 290 ARG A CA 1
ATOM 2214 C C . ARG A 1 290 ? 8.030 2.113 45.618 1.00 57.53 290 ARG A C 1
ATOM 2216 O O . ARG A 1 290 ? 8.266 3.297 45.827 1.00 57.53 290 ARG A O 1
ATOM 2223 N N . ASP A 1 291 ? 8.670 1.119 46.225 1.00 67.88 291 ASP A N 1
ATOM 2224 C CA . ASP A 1 291 ? 9.844 1.314 47.075 1.00 67.88 291 ASP A CA 1
ATOM 2225 C C . ASP A 1 291 ? 11.052 1.688 46.195 1.00 67.88 291 ASP A C 1
ATOM 2227 O O . ASP A 1 291 ? 11.469 0.930 45.312 1.00 67.88 291 ASP A O 1
ATOM 2231 N N . GLU A 1 292 ? 11.576 2.899 46.381 1.00 68.06 292 GLU A N 1
ATOM 2232 C CA . GLU A 1 292 ? 12.640 3.475 45.550 1.00 68.06 292 GLU A CA 1
ATOM 2233 C C . GLU A 1 292 ? 13.928 2.638 45.608 1.00 68.06 292 GLU A C 1
ATOM 2235 O O . GLU A 1 292 ? 14.634 2.500 44.605 1.00 68.06 292 GLU A O 1
ATOM 2240 N N . SER A 1 293 ? 14.179 2.002 46.755 1.00 73.12 293 SER A N 1
ATOM 2241 C CA . SER A 1 293 ? 15.323 1.117 46.991 1.00 73.12 293 SER A CA 1
ATOM 2242 C C . SER A 1 293 ? 15.312 -0.115 46.073 1.00 73.12 293 SER A C 1
ATOM 2244 O O . SER A 1 293 ? 16.316 -0.436 45.435 1.00 73.12 293 SER A O 1
ATOM 2246 N N . VAL A 1 294 ? 14.146 -0.745 45.911 1.00 70.94 294 VAL A N 1
ATOM 2247 C CA . VAL A 1 294 ? 13.948 -1.933 45.069 1.00 70.94 294 VAL A CA 1
ATOM 2248 C C . VAL A 1 294 ? 14.115 -1.584 43.589 1.00 70.94 294 VAL A C 1
ATOM 2250 O O . VAL A 1 294 ? 14.700 -2.348 42.821 1.00 70.94 294 VAL A O 1
ATOM 2253 N N . ILE A 1 295 ? 13.651 -0.405 43.166 1.00 70.75 295 ILE A N 1
ATOM 2254 C CA . ILE A 1 295 ? 13.811 0.066 41.781 1.00 70.75 295 ILE A CA 1
ATOM 2255 C C . ILE A 1 295 ? 15.286 0.322 41.457 1.00 70.75 295 ILE A C 1
ATOM 2257 O O . ILE A 1 295 ? 15.745 -0.020 40.362 1.00 70.75 295 ILE A O 1
ATOM 2261 N N . GLN A 1 296 ? 16.039 0.898 42.397 1.00 75.69 296 GLN A N 1
ATOM 2262 C CA . GLN A 1 296 ? 17.475 1.112 42.232 1.00 75.69 296 GLN A CA 1
ATOM 2263 C C . GLN A 1 296 ? 18.237 -0.217 42.144 1.00 75.69 296 GLN A C 1
ATOM 2265 O O . GLN A 1 296 ? 19.027 -0.393 41.214 1.00 75.69 296 GLN A O 1
ATOM 2270 N N . GLU A 1 297 ? 17.930 -1.186 43.008 1.00 80.31 297 GLU A N 1
ATOM 2271 C CA . GLU A 1 297 ? 18.525 -2.528 42.963 1.00 80.31 297 GLU A CA 1
ATOM 2272 C C . GLU A 1 297 ? 18.252 -3.233 41.620 1.00 80.31 297 GLU A C 1
ATOM 2274 O O . GLU A 1 297 ? 19.162 -3.776 40.980 1.00 80.31 297 GLU A O 1
ATOM 2279 N N . TRP A 1 298 ? 17.010 -3.165 41.128 1.00 74.06 298 TRP A N 1
ATOM 2280 C CA . TRP A 1 298 ? 16.638 -3.712 39.820 1.00 74.06 298 TRP A CA 1
ATOM 2281 C C . TRP A 1 298 ? 17.367 -3.023 38.665 1.00 74.06 298 TRP A C 1
ATOM 2283 O O . TRP A 1 298 ? 17.812 -3.692 37.728 1.00 74.06 298 TRP A O 1
ATOM 2293 N N . ARG A 1 299 ? 17.541 -1.700 38.729 1.00 77.44 299 ARG A N 1
ATOM 2294 C CA . ARG A 1 299 ? 18.288 -0.937 37.721 1.00 77.44 299 ARG A CA 1
ATOM 2295 C C . ARG A 1 299 ? 19.763 -1.343 37.697 1.00 77.44 299 ARG A C 1
ATOM 2297 O O . ARG A 1 299 ? 20.336 -1.501 36.617 1.00 77.44 299 ARG A O 1
ATOM 2304 N N . GLU A 1 300 ? 20.381 -1.543 38.857 1.00 84.06 300 GLU A N 1
ATOM 2305 C CA . GLU A 1 300 ? 21.761 -2.029 38.949 1.00 84.06 300 GLU A CA 1
ATOM 2306 C C . GLU A 1 300 ? 21.912 -3.459 38.431 1.00 84.06 300 GLU A C 1
ATOM 2308 O O . GLU A 1 300 ? 22.887 -3.772 37.742 1.00 84.06 300 GLU A O 1
ATOM 2313 N N . LYS A 1 301 ? 20.937 -4.327 38.707 1.00 81.44 301 LYS A N 1
ATOM 2314 C CA . LYS A 1 301 ? 20.900 -5.689 38.166 1.00 81.44 301 LYS A CA 1
ATOM 2315 C C . LYS A 1 301 ? 20.819 -5.691 36.637 1.00 81.44 301 LYS A C 1
ATOM 2317 O O . LYS A 1 301 ? 21.650 -6.323 35.994 1.00 81.44 301 LYS A O 1
ATOM 2322 N N . ILE A 1 302 ? 19.910 -4.910 36.047 1.00 77.06 302 I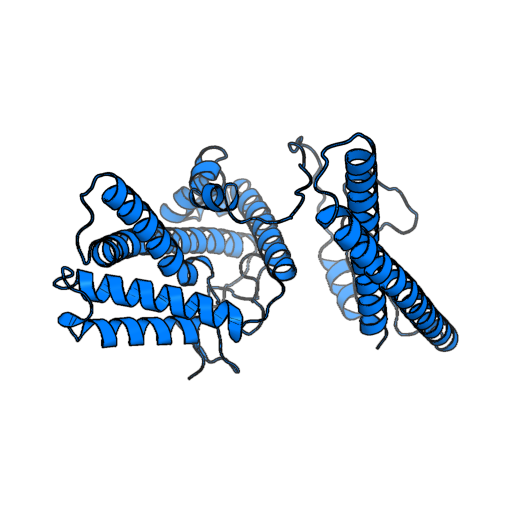LE A N 1
ATOM 2323 C CA . ILE A 1 302 ? 19.772 -4.795 34.582 1.00 77.06 302 ILE A CA 1
ATOM 2324 C C . ILE A 1 302 ? 21.066 -4.276 33.939 1.00 77.06 302 ILE A C 1
ATOM 2326 O O . ILE A 1 302 ? 21.476 -4.768 32.887 1.00 77.06 302 ILE A O 1
ATOM 2330 N N . LYS A 1 303 ? 21.745 -3.308 34.571 1.00 82.56 303 LYS A N 1
ATOM 2331 C CA . LYS A 1 303 ? 23.042 -2.809 34.087 1.00 82.56 303 LYS A CA 1
ATOM 2332 C C . LYS A 1 303 ? 24.127 -3.887 34.106 1.00 82.56 303 LYS A C 1
ATOM 2334 O O . LYS A 1 303 ? 24.866 -3.993 33.128 1.00 82.56 303 LYS A O 1
ATOM 2339 N N . ARG A 1 304 ? 24.209 -4.685 35.178 1.00 85.06 304 ARG A N 1
ATOM 2340 C CA . ARG A 1 304 ? 25.150 -5.814 35.282 1.00 85.06 304 ARG A CA 1
ATOM 2341 C C . ARG A 1 304 ? 24.876 -6.873 34.217 1.00 85.06 304 ARG A C 1
ATOM 2343 O O . ARG A 1 304 ? 25.793 -7.232 33.481 1.00 85.06 304 ARG A O 1
ATOM 2350 N N . ASP A 1 305 ? 23.619 -7.281 34.066 1.00 77.75 305 ASP A N 1
ATOM 2351 C CA . ASP A 1 305 ? 23.210 -8.285 33.079 1.00 77.75 305 ASP A CA 1
ATOM 2352 C C . ASP A 1 305 ? 23.498 -7.809 31.644 1.00 77.75 305 ASP A C 1
ATOM 2354 O O . ASP A 1 305 ? 23.983 -8.574 30.809 1.00 77.75 305 ASP A O 1
ATOM 2358 N N . LYS A 1 306 ? 23.274 -6.519 31.348 1.00 83.06 306 LYS A N 1
ATOM 2359 C CA . LYS A 1 306 ? 23.614 -5.919 30.047 1.00 83.06 306 LYS A CA 1
ATOM 2360 C C . LYS A 1 306 ? 25.109 -6.018 29.746 1.00 83.06 306 LYS A C 1
ATOM 2362 O O . LYS A 1 306 ? 25.479 -6.353 28.619 1.00 83.06 306 LYS A O 1
ATOM 2367 N N . GLU A 1 307 ? 25.957 -5.694 30.719 1.00 86.25 307 GLU A N 1
ATOM 2368 C CA . GLU A 1 307 ? 27.406 -5.697 30.519 1.00 86.25 307 GLU A CA 1
ATOM 2369 C C . GLU A 1 307 ? 27.952 -7.124 30.385 1.00 86.25 307 GLU A C 1
ATOM 2371 O O . GLU A 1 307 ? 28.774 -7.384 29.507 1.00 86.25 307 GLU A O 1
ATOM 2376 N N . GLN A 1 308 ? 27.414 -8.075 31.153 1.00 84.69 308 GLN A N 1
ATOM 2377 C CA . GLN A 1 308 ? 27.741 -9.492 31.007 1.00 84.69 308 GLN A CA 1
ATOM 2378 C C . GLN A 1 308 ? 27.382 -10.016 29.608 1.00 84.69 308 GLN A C 1
ATOM 2380 O O . GLN A 1 308 ? 28.243 -10.557 28.912 1.00 84.69 308 GLN A O 1
ATOM 2385 N N . VAL A 1 309 ? 26.147 -9.788 29.147 1.00 79.44 309 VAL A N 1
ATOM 2386 C CA . VAL A 1 309 ? 25.700 -10.230 27.813 1.00 79.44 309 VAL A CA 1
ATOM 2387 C C . VAL A 1 309 ? 26.523 -9.568 26.704 1.00 79.44 309 VAL A C 1
ATOM 2389 O O . VAL A 1 309 ? 26.820 -10.195 25.688 1.00 79.44 309 VAL A O 1
ATOM 2392 N N . ARG A 1 310 ? 26.940 -8.310 26.886 1.00 79.50 310 ARG A N 1
ATOM 2393 C CA . ARG A 1 310 ? 27.825 -7.617 25.941 1.00 79.50 310 ARG A CA 1
ATOM 2394 C C . ARG A 1 310 ? 29.201 -8.283 25.853 1.00 79.50 310 ARG A C 1
ATOM 2396 O O . ARG A 1 310 ? 29.712 -8.441 24.743 1.00 79.50 310 ARG A O 1
ATOM 2403 N N . MET A 1 311 ? 29.798 -8.672 26.980 1.00 82.50 311 MET A N 1
ATOM 2404 C CA . MET A 1 311 ? 31.085 -9.376 26.990 1.00 82.50 311 MET A CA 1
ATOM 2405 C C . MET A 1 311 ? 30.988 -10.749 26.313 1.00 82.50 311 MET A C 1
ATOM 2407 O O . MET A 1 311 ? 31.803 -11.052 25.441 1.00 82.50 311 MET A O 1
ATOM 2411 N N . GLU A 1 312 ? 29.964 -11.538 26.649 1.00 81.50 312 GLU A N 1
ATOM 2412 C CA . GLU A 1 312 ? 29.713 -12.854 26.042 1.00 81.50 312 GLU A CA 1
ATOM 2413 C C . GLU A 1 312 ? 29.481 -12.743 24.527 1.00 81.50 312 GLU A C 1
ATOM 2415 O O . GLU A 1 312 ? 30.060 -13.492 23.739 1.00 81.50 312 GLU A O 1
ATOM 2420 N N . MET A 1 313 ? 28.709 -11.742 24.093 1.00 80.94 313 MET A N 1
ATOM 2421 C CA . MET A 1 313 ? 28.474 -11.459 22.677 1.00 80.94 313 MET A CA 1
ATOM 2422 C C . MET A 1 313 ? 29.777 -11.103 21.944 1.00 80.94 313 MET A C 1
ATOM 2424 O O . MET A 1 313 ? 30.029 -11.615 20.854 1.00 80.94 313 MET A O 1
ATOM 2428 N N . ASN A 1 314 ? 30.621 -10.247 22.526 1.00 79.25 314 ASN A N 1
ATOM 2429 C CA . ASN A 1 314 ? 31.901 -9.869 21.922 1.00 79.25 314 ASN A CA 1
ATOM 2430 C C . ASN A 1 314 ? 32.857 -11.064 21.791 1.00 79.25 314 ASN A C 1
ATOM 2432 O O . ASN A 1 314 ? 33.584 -11.160 20.801 1.00 79.25 314 ASN A O 1
ATOM 2436 N N . PHE A 1 315 ? 32.852 -11.976 22.767 1.00 85.38 315 PHE A N 1
ATOM 2437 C CA . PHE A 1 315 ? 33.615 -13.220 22.696 1.00 85.38 315 PHE A CA 1
ATOM 2438 C C . PHE A 1 315 ? 33.125 -14.114 21.547 1.00 85.38 315 PHE A C 1
ATOM 2440 O O . PHE A 1 315 ? 33.930 -14.528 20.711 1.00 85.38 315 PHE A O 1
ATOM 2447 N N . LEU A 1 316 ? 31.810 -14.341 21.452 1.00 78.88 316 LEU A N 1
ATOM 2448 C CA . LEU A 1 316 ? 31.216 -15.172 20.401 1.00 78.88 316 LEU A CA 1
ATOM 2449 C C . LEU A 1 316 ? 31.452 -14.605 18.997 1.00 78.88 316 LEU A C 1
ATOM 2451 O O . LEU A 1 316 ? 31.808 -15.362 18.102 1.00 78.88 316 LEU A O 1
ATOM 2455 N N . TRP A 1 317 ? 31.346 -13.286 18.803 1.00 74.44 317 TRP A N 1
ATOM 2456 C CA . TRP A 1 317 ? 31.639 -12.655 17.509 1.00 74.44 317 TRP A CA 1
ATOM 2457 C C . TRP A 1 317 ? 33.091 -12.834 17.071 1.00 74.44 317 TRP A C 1
ATOM 2459 O O . TRP A 1 317 ? 33.352 -13.115 15.902 1.00 74.44 317 TRP A O 1
ATOM 2469 N N . ARG A 1 318 ? 34.044 -12.690 18.001 1.00 79.19 318 ARG A N 1
ATOM 2470 C CA . ARG A 1 318 ? 35.464 -12.935 17.708 1.00 79.19 318 ARG A CA 1
ATOM 2471 C C . ARG A 1 318 ? 35.702 -14.398 17.347 1.00 79.19 318 ARG A C 1
ATOM 2473 O O . ARG A 1 318 ? 36.422 -14.674 16.394 1.00 79.19 318 ARG A O 1
ATOM 2480 N N . HIS A 1 319 ? 35.086 -15.319 18.084 1.00 81.00 319 HIS A N 1
ATOM 2481 C CA . HIS A 1 319 ? 35.219 -16.749 17.831 1.00 81.00 319 HIS A CA 1
ATOM 2482 C C . HIS A 1 319 ? 34.594 -17.164 16.490 1.00 81.00 319 HIS A C 1
ATOM 2484 O O . HIS A 1 319 ? 35.235 -17.866 15.713 1.00 81.00 319 HIS A O 1
ATOM 2490 N N . LEU A 1 320 ? 33.399 -16.653 16.175 1.00 78.06 320 LEU A N 1
ATOM 2491 C CA . LEU A 1 320 ? 32.721 -16.876 14.898 1.00 78.06 320 LEU A CA 1
ATOM 2492 C C . LEU A 1 320 ? 33.575 -16.396 13.719 1.00 78.06 320 LEU A C 1
ATOM 2494 O O . LEU A 1 320 ? 33.768 -17.148 12.772 1.00 78.06 320 LEU A O 1
ATOM 2498 N N . GLY A 1 321 ? 34.142 -15.187 13.803 1.00 76.38 321 GLY A N 1
ATOM 2499 C CA . GLY A 1 321 ? 34.996 -14.647 12.742 1.00 76.38 321 GLY A CA 1
ATOM 2500 C C . GLY A 1 321 ? 36.266 -15.472 12.505 1.00 76.38 321 GLY A C 1
ATOM 2501 O O . GLY A 1 321 ? 36.658 -15.682 11.358 1.00 76.38 321 GLY A O 1
ATOM 2502 N N . LEU A 1 322 ? 36.888 -15.996 13.569 1.00 80.69 322 LEU A N 1
ATOM 2503 C CA . LEU A 1 322 ? 38.033 -16.906 13.446 1.00 80.69 322 LEU A CA 1
ATOM 2504 C C . LEU A 1 322 ? 37.635 -18.230 12.781 1.00 80.69 322 LEU A C 1
ATOM 2506 O O . LEU A 1 322 ? 38.353 -18.717 11.911 1.00 80.69 322 LEU A O 1
ATOM 2510 N N . MET A 1 323 ? 36.486 -18.794 13.152 1.00 78.38 323 MET A N 1
ATOM 2511 C CA . MET A 1 323 ? 35.986 -20.031 12.553 1.00 78.38 323 MET A CA 1
ATOM 2512 C C . MET A 1 323 ? 35.577 -19.866 11.088 1.00 78.38 323 MET A C 1
ATOM 2514 O O . MET A 1 323 ? 35.890 -20.734 10.279 1.00 78.38 323 MET A O 1
ATOM 2518 N N . GLU A 1 324 ? 34.908 -18.766 10.733 1.00 80.94 324 GLU A N 1
ATOM 2519 C CA . GLU A 1 324 ? 34.582 -18.435 9.340 1.00 80.94 324 GLU A CA 1
ATOM 2520 C C . GLU A 1 324 ? 35.853 -18.327 8.506 1.00 80.94 324 GLU A C 1
ATOM 2522 O O . GLU A 1 324 ? 35.931 -18.904 7.424 1.00 80.94 324 GLU A O 1
ATOM 2527 N N . HIS A 1 325 ? 36.880 -17.659 9.033 1.00 83.00 325 HIS A N 1
ATOM 2528 C CA . HIS A 1 325 ? 38.160 -17.545 8.349 1.00 83.00 325 HIS A CA 1
ATOM 2529 C C . HIS A 1 325 ? 38.803 -18.914 8.086 1.00 83.00 325 HIS A C 1
ATOM 2531 O O . HIS A 1 325 ? 39.195 -19.188 6.955 1.00 83.00 325 HIS A O 1
ATOM 2537 N N . VAL A 1 326 ? 38.849 -19.799 9.089 1.00 83.19 326 VAL A N 1
ATOM 2538 C CA . VAL A 1 326 ? 39.374 -21.169 8.928 1.00 83.19 326 VAL A CA 1
ATOM 2539 C C . VAL A 1 326 ? 38.528 -21.981 7.941 1.00 83.19 326 VAL A C 1
ATOM 2541 O O . VAL A 1 326 ? 39.083 -22.681 7.100 1.00 83.19 326 VAL A O 1
ATOM 2544 N N . PHE A 1 327 ? 37.200 -21.855 7.988 1.00 84.19 327 PHE A N 1
ATOM 2545 C CA . PHE A 1 327 ? 36.288 -22.576 7.097 1.00 84.19 327 PHE A CA 1
ATOM 2546 C C . PHE A 1 327 ? 36.456 -22.186 5.621 1.00 84.19 327 PHE A C 1
ATOM 2548 O O . PHE A 1 327 ? 36.390 -23.055 4.754 1.00 84.19 327 PHE A O 1
ATOM 2555 N N . TYR A 1 328 ? 36.678 -20.900 5.330 1.00 83.31 328 TYR A N 1
ATOM 2556 C CA . TYR A 1 328 ? 36.877 -20.412 3.959 1.00 83.31 328 TYR A CA 1
ATOM 2557 C C . TYR A 1 328 ? 38.302 -20.604 3.426 1.00 83.31 328 TYR A C 1
ATOM 2559 O O . TYR A 1 328 ? 38.501 -20.482 2.222 1.00 83.31 328 TYR A O 1
ATOM 2567 N N . LEU A 1 329 ? 39.279 -20.888 4.292 1.00 84.62 329 LEU A N 1
ATOM 2568 C CA . LEU A 1 329 ? 40.647 -21.225 3.885 1.00 84.62 329 LEU A CA 1
ATOM 2569 C C . LEU A 1 329 ? 40.828 -22.714 3.550 1.00 84.62 329 LEU A C 1
ATOM 2571 O O . LEU A 1 329 ? 41.822 -23.073 2.922 1.00 84.62 329 LEU A O 1
ATOM 2575 N N . ASP A 1 330 ? 39.907 -23.581 3.979 1.00 81.50 330 ASP A N 1
ATOM 2576 C CA . ASP A 1 330 ? 39.968 -25.016 3.699 1.00 81.50 330 ASP A CA 1
ATOM 2577 C C . ASP A 1 330 ? 39.213 -25.371 2.407 1.00 81.50 330 ASP A C 1
ATOM 2579 O O . ASP A 1 330 ? 37.980 -25.440 2.368 1.00 81.50 330 ASP A O 1
ATOM 2583 N N . ASP A 1 331 ? 39.955 -25.627 1.332 1.00 78.81 331 ASP A N 1
ATOM 2584 C CA . ASP A 1 331 ? 39.395 -25.987 0.023 1.00 78.81 331 ASP A CA 1
ATOM 2585 C C . ASP A 1 331 ? 38.964 -27.463 -0.075 1.00 78.81 331 ASP A C 1
ATOM 2587 O O . ASP A 1 331 ? 38.304 -27.850 -1.043 1.00 78.81 331 ASP A O 1
ATOM 2591 N N . LYS A 1 332 ? 39.287 -28.308 0.916 1.00 84.38 332 LYS A N 1
ATOM 2592 C CA . LYS A 1 332 ? 38.980 -29.746 0.876 1.00 84.38 332 LYS A CA 1
ATOM 2593 C C . LYS A 1 332 ? 37.624 -30.051 1.513 1.00 84.38 332 LYS A C 1
ATOM 2595 O O . LYS A 1 332 ? 37.391 -29.781 2.686 1.00 84.38 332 LYS A O 1
ATOM 2600 N N . GLU A 1 333 ? 36.712 -30.658 0.754 1.00 80.75 333 GLU A N 1
ATOM 2601 C CA . GLU A 1 333 ? 35.421 -31.153 1.269 1.00 80.75 333 GLU A CA 1
ATOM 2602 C C . GLU A 1 333 ? 35.604 -32.492 2.013 1.00 80.75 333 GLU A C 1
ATOM 2604 O O . GLU A 1 333 ? 35.152 -33.543 1.562 1.00 80.75 333 GLU A O 1
ATOM 2609 N N . ASP A 1 334 ? 36.281 -32.445 3.164 1.00 85.50 334 ASP A N 1
ATOM 2610 C CA . ASP A 1 334 ? 36.516 -33.602 4.033 1.00 85.50 334 ASP A CA 1
ATOM 2611 C C . ASP A 1 334 ? 35.576 -33.610 5.256 1.00 85.50 334 ASP A C 1
ATOM 2613 O O . ASP A 1 334 ? 34.973 -32.602 5.634 1.00 85.50 334 ASP A O 1
ATOM 2617 N N . ARG A 1 335 ? 35.504 -34.752 5.961 1.00 83.06 335 ARG A N 1
ATOM 2618 C CA . ARG A 1 335 ? 34.705 -34.915 7.197 1.00 83.06 335 ARG A CA 1
ATOM 2619 C C . ARG A 1 335 ? 34.999 -33.835 8.251 1.00 83.06 335 ARG A C 1
ATOM 2621 O O . ARG A 1 335 ? 34.105 -33.469 9.009 1.00 83.06 335 ARG A O 1
ATOM 2628 N N . ALA A 1 336 ? 36.233 -33.333 8.305 1.00 82.38 336 ALA A N 1
ATOM 2629 C CA . ALA A 1 336 ? 36.632 -32.257 9.211 1.00 82.38 336 ALA A CA 1
ATOM 2630 C C . ALA A 1 336 ? 35.939 -30.923 8.876 1.00 82.38 336 ALA A C 1
ATOM 2632 O O . ALA A 1 336 ? 35.420 -30.263 9.777 1.00 82.38 336 ALA A O 1
ATOM 2633 N N . LYS A 1 337 ? 35.834 -30.572 7.588 1.00 83.06 337 LYS A N 1
ATOM 2634 C CA . LYS A 1 337 ? 35.137 -29.366 7.121 1.00 83.06 337 LYS A CA 1
ATOM 2635 C C . LYS A 1 337 ? 33.632 -29.440 7.378 1.00 83.06 337 LYS A C 1
ATOM 2637 O O . LYS A 1 337 ? 33.012 -28.438 7.729 1.00 83.06 337 LYS A O 1
ATOM 2642 N N . ASP A 1 338 ? 33.045 -30.632 7.293 1.00 83.44 338 ASP A N 1
ATOM 2643 C CA . ASP A 1 338 ? 31.641 -30.860 7.656 1.00 83.44 338 ASP A CA 1
ATOM 2644 C C . ASP A 1 338 ? 31.366 -30.709 9.160 1.00 83.44 338 ASP A C 1
ATOM 2646 O O . ASP A 1 338 ? 30.311 -30.196 9.546 1.00 83.44 338 ASP A O 1
ATOM 2650 N N . ILE A 1 339 ? 32.300 -31.126 10.022 1.00 85.31 339 ILE A N 1
ATOM 2651 C CA . ILE A 1 339 ? 32.218 -30.875 11.471 1.00 85.31 339 ILE A CA 1
ATOM 2652 C C . ILE A 1 339 ? 32.308 -29.367 11.731 1.00 85.31 339 ILE A C 1
ATOM 2654 O O . ILE A 1 339 ? 31.422 -28.811 12.381 1.00 85.31 339 ILE A O 1
ATOM 2658 N N . LEU A 1 340 ? 33.290 -28.694 11.123 1.00 82.88 340 LEU A N 1
ATOM 2659 C CA . LEU A 1 340 ? 33.481 -27.249 11.241 1.00 82.88 340 LEU A CA 1
ATOM 2660 C C . LEU A 1 340 ? 32.246 -26.461 10.769 1.00 82.88 340 LEU A C 1
ATOM 2662 O O . LEU A 1 340 ? 31.824 -25.513 11.427 1.00 82.88 340 LEU A O 1
ATOM 2666 N N . ARG A 1 341 ? 31.594 -26.893 9.680 1.00 83.88 341 ARG A N 1
ATOM 2667 C CA . ARG A 1 341 ? 30.338 -26.316 9.166 1.00 83.88 341 ARG A CA 1
ATOM 2668 C C . ARG A 1 341 ? 29.214 -26.357 10.208 1.00 83.88 341 ARG A C 1
ATOM 2670 O O . ARG A 1 341 ? 28.465 -25.389 10.342 1.00 83.88 341 ARG A O 1
ATOM 2677 N N . ARG A 1 342 ? 29.081 -27.464 10.947 1.00 83.62 342 ARG A N 1
ATOM 2678 C CA . ARG A 1 342 ? 28.052 -27.631 11.994 1.00 83.62 342 ARG A CA 1
ATOM 2679 C C . ARG A 1 342 ? 28.362 -26.803 13.234 1.00 83.62 342 ARG A C 1
ATOM 2681 O O . ARG A 1 342 ? 27.459 -26.175 13.781 1.00 83.62 342 ARG A O 1
ATOM 2688 N N . GLU A 1 343 ? 29.622 -26.773 13.654 1.00 81.88 343 GLU A N 1
ATOM 2689 C CA . GLU A 1 343 ? 30.063 -25.931 14.770 1.00 81.88 343 GLU A CA 1
ATOM 2690 C C . GLU A 1 343 ? 29.850 -24.446 14.450 1.00 81.88 343 GLU A C 1
ATOM 2692 O O . GLU A 1 343 ? 29.321 -23.702 15.273 1.00 81.88 343 GLU A O 1
ATOM 2697 N N . LEU A 1 344 ? 30.136 -24.027 13.216 1.00 80.88 344 LEU A N 1
ATOM 2698 C CA . LEU A 1 344 ? 29.912 -22.660 12.749 1.00 80.88 344 LEU A CA 1
ATOM 2699 C C . LEU A 1 344 ? 28.425 -22.285 12.757 1.00 80.88 344 LEU A C 1
ATOM 2701 O O . LEU A 1 344 ? 28.056 -21.203 13.212 1.00 80.88 344 LEU A O 1
ATOM 2705 N N . GLN A 1 345 ? 27.545 -23.197 12.332 1.00 77.94 345 GLN A N 1
ATOM 2706 C CA . GLN A 1 345 ? 26.094 -23.011 12.446 1.00 77.94 345 GLN A CA 1
ATOM 2707 C C . GLN A 1 345 ? 25.636 -22.884 13.906 1.00 77.94 345 GLN A C 1
ATOM 2709 O O . GLN A 1 345 ? 24.784 -22.048 14.211 1.00 77.94 345 GLN A O 1
ATOM 2714 N N . LEU A 1 346 ? 26.201 -23.682 14.816 1.00 82.00 346 LEU A N 1
ATOM 2715 C CA . LEU A 1 346 ? 25.892 -23.623 16.244 1.00 82.00 346 LEU A CA 1
ATOM 2716 C C . LEU A 1 346 ? 26.306 -22.273 16.851 1.00 82.00 346 LEU A C 1
ATOM 2718 O O . LEU A 1 346 ? 25.481 -21.611 17.482 1.00 82.00 346 LEU A O 1
ATOM 2722 N N . VAL A 1 347 ? 27.549 -21.842 16.622 1.00 76.38 347 VAL A N 1
ATOM 2723 C CA . VAL A 1 347 ? 28.085 -20.573 17.142 1.00 76.38 347 VAL A CA 1
ATOM 2724 C C . VAL A 1 347 ? 27.335 -19.378 16.549 1.00 76.38 347 VAL A C 1
ATOM 2726 O O . VAL A 1 347 ? 27.013 -18.431 17.269 1.00 76.38 347 VAL A O 1
ATOM 2729 N N . ASN A 1 348 ? 26.964 -19.434 15.269 1.00 75.19 348 ASN A N 1
ATOM 2730 C CA . ASN A 1 348 ? 26.137 -18.407 14.635 1.00 75.19 348 ASN A CA 1
ATOM 2731 C C . ASN A 1 348 ? 24.739 -18.317 15.283 1.00 75.19 348 ASN A C 1
ATOM 2733 O O . ASN A 1 348 ? 24.270 -17.228 15.615 1.00 75.19 348 ASN A O 1
ATOM 2737 N N . ASN A 1 349 ? 24.097 -19.457 15.565 1.00 75.50 349 ASN A N 1
ATOM 2738 C CA . ASN A 1 349 ? 22.814 -19.491 16.276 1.00 75.50 349 ASN A CA 1
ATOM 2739 C C . ASN A 1 349 ? 22.926 -18.943 17.709 1.00 75.50 349 ASN A C 1
ATOM 2741 O O . ASN A 1 349 ? 22.071 -18.164 18.135 1.00 75.50 349 ASN A O 1
ATOM 2745 N N . MET A 1 350 ? 23.989 -19.296 18.441 1.00 75.25 350 MET A N 1
ATOM 2746 C CA . MET A 1 350 ? 24.258 -18.764 19.786 1.00 75.25 350 MET A CA 1
ATOM 2747 C C . MET A 1 350 ? 24.478 -17.247 19.761 1.00 75.25 350 MET A C 1
ATOM 2749 O O . MET A 1 350 ? 23.924 -16.523 20.588 1.00 75.25 350 MET A O 1
ATOM 2753 N N . THR A 1 351 ? 25.224 -16.753 18.772 1.00 72.38 351 THR A N 1
ATOM 2754 C CA . THR A 1 351 ? 25.452 -15.316 18.561 1.00 72.38 351 THR A CA 1
ATOM 2755 C C . THR A 1 351 ? 24.133 -14.597 18.264 1.00 72.38 351 THR A C 1
ATOM 2757 O O . THR A 1 351 ? 23.854 -13.538 18.831 1.00 72.38 351 THR A O 1
ATOM 2760 N N . GLY A 1 352 ? 23.271 -15.206 17.443 1.00 70.44 352 GLY A N 1
ATOM 2761 C CA . GLY A 1 352 ? 21.921 -14.718 17.164 1.00 70.44 352 GLY A CA 1
ATOM 2762 C C . GLY A 1 352 ? 21.040 -14.611 18.414 1.00 70.44 352 GLY A C 1
ATOM 2763 O O . GLY A 1 352 ? 20.385 -13.583 18.610 1.00 70.44 352 GLY A O 1
ATOM 2764 N N . ASP A 1 353 ? 21.048 -15.623 19.287 1.00 75.94 353 ASP A N 1
ATOM 2765 C CA . ASP A 1 353 ? 20.300 -15.595 20.554 1.00 75.94 353 ASP A CA 1
ATOM 2766 C C . ASP A 1 353 ? 20.827 -14.506 21.505 1.00 75.94 353 ASP A C 1
ATOM 2768 O O . ASP A 1 353 ? 20.045 -13.753 22.093 1.00 75.94 353 ASP A O 1
ATOM 2772 N N . MET A 1 354 ? 22.151 -14.328 21.591 1.00 73.94 354 MET A N 1
ATOM 2773 C CA . MET A 1 354 ? 22.759 -13.288 22.433 1.00 73.94 354 MET A CA 1
ATOM 2774 C C . MET A 1 354 ? 22.386 -11.871 21.996 1.00 73.94 354 MET A C 1
ATOM 2776 O O . MET A 1 354 ? 22.127 -11.011 22.841 1.00 73.94 354 MET A O 1
ATOM 2780 N N . ILE A 1 355 ? 22.238 -11.626 20.693 1.00 71.44 355 ILE A N 1
ATOM 2781 C CA . ILE A 1 355 ? 21.735 -10.344 20.177 1.00 71.44 355 ILE A CA 1
ATOM 2782 C C . ILE A 1 355 ? 20.295 -10.092 20.643 1.00 71.44 355 ILE A C 1
ATOM 2784 O O . ILE A 1 355 ? 19.936 -8.961 20.985 1.00 71.44 355 ILE A O 1
ATOM 2788 N N . VAL A 1 356 ? 19.452 -11.128 20.684 1.00 71.75 356 VAL A N 1
ATOM 2789 C CA . VAL A 1 356 ? 18.077 -11.013 21.190 1.00 71.75 356 VAL A CA 1
ATOM 2790 C C . VAL A 1 356 ? 18.075 -10.707 22.689 1.00 71.75 356 VAL A C 1
ATOM 2792 O O . VAL A 1 356 ? 17.313 -9.841 23.125 1.00 71.75 356 VAL A O 1
ATOM 2795 N N . ARG A 1 357 ? 18.941 -11.355 23.476 1.00 71.06 357 ARG A N 1
ATOM 2796 C CA . ARG A 1 357 ? 19.081 -11.094 24.919 1.00 71.06 357 ARG A CA 1
ATOM 2797 C C . ARG A 1 357 ? 19.584 -9.682 25.206 1.00 71.06 357 ARG A C 1
ATOM 2799 O O . ARG A 1 357 ? 18.984 -8.991 26.025 1.00 71.06 357 ARG A O 1
ATOM 2806 N N . LEU A 1 358 ? 20.592 -9.209 24.470 1.00 71.88 358 LEU A N 1
ATOM 2807 C CA . LEU A 1 358 ? 21.101 -7.843 24.604 1.00 71.88 358 LEU A CA 1
ATOM 2808 C C . LEU A 1 358 ? 20.011 -6.810 24.293 1.00 71.88 358 LEU A C 1
ATOM 2810 O O . LEU A 1 358 ? 19.856 -5.828 25.013 1.00 71.88 358 LEU A O 1
ATOM 2814 N N . ARG A 1 359 ? 19.196 -7.052 23.258 1.00 67.94 359 ARG A N 1
ATOM 2815 C CA . ARG A 1 359 ? 18.051 -6.187 22.931 1.00 67.94 359 ARG A CA 1
ATOM 2816 C C . ARG A 1 359 ? 17.000 -6.161 24.038 1.00 67.94 359 ARG A C 1
ATOM 2818 O O . ARG A 1 359 ? 16.469 -5.091 24.318 1.00 67.94 359 ARG A O 1
ATOM 2825 N N . LYS A 1 360 ? 16.709 -7.302 24.672 1.00 72.94 360 LYS A N 1
ATOM 2826 C CA . LYS A 1 360 ? 15.802 -7.362 25.830 1.00 72.94 360 LYS A CA 1
ATOM 2827 C C . LYS A 1 360 ? 16.360 -6.572 27.018 1.00 72.94 360 LYS A C 1
ATOM 2829 O O . LYS A 1 360 ? 15.607 -5.819 27.622 1.00 72.94 360 LYS A O 1
ATOM 2834 N N . ALA A 1 361 ? 17.660 -6.677 27.299 1.00 70.31 361 ALA A N 1
ATOM 2835 C CA . ALA A 1 361 ? 18.314 -5.913 28.364 1.00 70.31 361 ALA A CA 1
ATOM 2836 C C . ALA A 1 361 ? 18.288 -4.394 28.096 1.00 70.31 361 ALA A C 1
ATOM 2838 O O . ALA A 1 361 ? 17.963 -3.618 28.989 1.00 70.31 361 ALA A O 1
ATOM 2839 N N . ILE A 1 362 ? 18.539 -3.968 26.852 1.00 68.12 362 ILE A N 1
ATOM 2840 C CA . ILE A 1 362 ? 18.450 -2.554 26.439 1.00 68.12 362 ILE A CA 1
ATOM 2841 C C . ILE A 1 362 ? 17.008 -2.034 26.544 1.00 68.12 362 ILE A C 1
ATOM 2843 O O . ILE A 1 362 ? 16.787 -0.922 27.017 1.00 68.12 362 ILE A O 1
ATOM 2847 N N . ALA A 1 363 ? 16.018 -2.827 26.125 1.00 65.94 363 ALA A N 1
ATOM 2848 C CA . ALA A 1 363 ? 14.609 -2.455 26.238 1.00 65.94 363 ALA A CA 1
ATOM 2849 C C . ALA A 1 363 ? 14.149 -2.362 27.704 1.00 65.94 363 ALA A C 1
ATOM 2851 O O . ALA A 1 363 ? 13.391 -1.458 28.044 1.00 65.94 363 ALA A O 1
ATOM 2852 N N . ALA A 1 364 ? 14.632 -3.257 28.572 1.00 65.31 364 ALA A N 1
ATOM 2853 C CA . ALA A 1 364 ? 14.361 -3.218 30.007 1.00 65.31 364 ALA A CA 1
ATOM 2854 C C . ALA A 1 364 ? 14.981 -1.980 30.679 1.00 65.31 364 ALA A C 1
ATOM 2856 O O . ALA A 1 364 ? 14.334 -1.346 31.507 1.00 65.31 364 ALA A O 1
ATOM 2857 N N . GLU A 1 365 ? 16.194 -1.584 30.283 1.00 66.12 365 GLU A N 1
ATOM 2858 C CA . GLU A 1 365 ? 16.826 -0.343 30.750 1.00 66.12 365 GLU A CA 1
ATOM 2859 C C . GLU A 1 365 ? 16.042 0.895 30.284 1.00 66.12 365 GLU A C 1
ATOM 2861 O O . GLU A 1 365 ? 15.758 1.774 31.096 1.00 66.12 365 GLU A O 1
ATOM 2866 N N . ALA A 1 366 ? 15.617 0.934 29.016 1.00 63.50 366 ALA A N 1
ATOM 2867 C CA . ALA A 1 366 ? 14.830 2.034 28.454 1.00 63.50 366 ALA A CA 1
ATOM 2868 C C . ALA A 1 366 ? 13.430 2.174 29.078 1.00 63.50 366 ALA A C 1
ATOM 2870 O O . ALA A 1 366 ? 12.899 3.276 29.119 1.00 63.50 366 ALA A O 1
ATOM 2871 N N . ALA A 1 367 ? 12.839 1.080 29.566 1.00 56.72 367 ALA A N 1
ATOM 2872 C CA . ALA A 1 367 ? 11.566 1.097 30.291 1.00 56.72 367 ALA A CA 1
ATOM 2873 C C . ALA A 1 367 ? 11.712 1.485 31.777 1.00 56.72 367 ALA A C 1
ATOM 2875 O O . ALA A 1 367 ? 10.710 1.721 32.448 1.00 56.72 367 ALA A O 1
ATOM 2876 N N . SER A 1 368 ? 12.945 1.518 32.297 1.00 54.16 368 SER A N 1
ATOM 2877 C CA . SER A 1 368 ? 13.255 1.863 33.691 1.00 54.16 368 SER A CA 1
ATOM 2878 C C . SER A 1 368 ? 13.650 3.331 33.902 1.00 54.16 368 SER A C 1
ATOM 2880 O O . SER A 1 368 ? 13.915 3.720 35.042 1.00 54.16 368 SER A O 1
ATOM 2882 N N . GLY A 1 369 ? 13.756 4.121 32.828 1.00 46.22 369 GLY A N 1
ATOM 2883 C CA . GLY A 1 369 ? 13.990 5.571 32.845 1.00 46.22 369 GLY A CA 1
ATOM 2884 C C . GLY A 1 369 ? 12.710 6.319 32.535 1.00 46.22 369 GLY A C 1
ATOM 2885 O O . GLY A 1 369 ? 12.515 7.375 33.173 1.00 46.22 369 GLY A O 1
#

pLDDT: mean 72.51, std 19.23, range [22.72, 95.62]

Foldseek 3Di:
DAKAFWAAWQACNDLLRDHDPAQEHNDPLQLCLLVVLLVQLVVVLVVCVVVVNRDFQSSLLSSLVSSVVSNVVSVLLSVLSNLLVVLLCVVVVHDIHDIDRMDGGDFHHLVNLLVVLLVVLQVLLVDCVSGPPHDDPSSSSSSSSVRSNVSSVCSVVPPVPDDPVVVVVSVVSSLVSSQVSLVVCVPDPVSLVVGDPSNVVSSCCSPPPVNVVVVPPPVVVVVPDPPDDDPDDDDDDDDDDDDDDDDDPPVVVVLVVQFDWDWDADPPPPDDDPQDDPRINTPGDHPVPDDPVVLVVVLVVLVVQLVVLVVVLVVLVVVLVVLVVVLVVDPDPDPVSVVSVVVSVVSVVVNVVSVVVNVVSVVVNVVSD

Organism: Cochliobolus carbonum (strain 26-R-13) (NCBI:txid930089)

Sequence (369 aa):
MVIRLFVPEGEGQHPLTRKRPSGLPAELDLITSPWRSSLAAAGITGLFALVGRSYPGTVLRSAAFFSVVDLSWTAAGLYGQREINRGVFKMENITPEPGKLWQKTTGWTADDAMLAGGVLGIVTALNPRAFPGAYGISRFIGATTVGCALGYKTGQMFITRIDPRLMSIIESSDRVNRRRAYEKLQRDEEAKASLSLVGKLALKYHSSPYLQILRNPLYFARARGMSGMSSGQQHATPSSRASQGPALSSSLQADTAKFTLIQIEFKADDLTGPDMEAGYRAYKDSLQTRDESVIQEWREKIKRDKEQVRMEMNFLWRHLGLMEHVFYLDDKEDRAKDILRRELQLVNNMTGDMIVRLRKAIAAEAASG

Secondary structure (DSSP, 8-state):
--EEEEEPTTTTTSGGGPPPPTTS-S-HHHHTHHHHHHHHHHHHHHHHHHTT---TTHHHHHHHHHHHHHHHHHHHHHHHHHHHHHHHHHHTT--PPPPEEEEE-SS--HHHHHHHHHHHHHHHHHSTTTSTT--HHHHHHHHHHHHHHHHHHHHHHHT----HHHHHHHHHHHHHHHHHHHHHHHH-HHHHHTS-HHHHHHHHHHH-TTTTGGG-TTHHHHSSS---S---PPPP------------HHHHHHHTTTSEEEEEE--TTS---TT-BTTEEEEEE-GGG--HHHHHHHHHHHHHHHHHHHHHHHHHHHHHHHHHHHHHH-----HHHHHHHHHHHHHHHHHHHHHHHHHHHHHHHHT--

Radius of gyration: 26.68 Å; chains: 1; bounding box: 71×56×75 Å